Protein AF-A0A845XY23-F1 (afdb_monomer)

Secondary structure (DSSP, 8-state):
----SSSGGGTTT--GGGS-HHHHHHHHHHHHHHHHHHHHHHHHHHHHT---------------SSGGGGGGGGG--EEEEEE-TT-HHHHSHHHHHHHHHHHHHH-SEEEEEE-HHHHHHHHHHHH---THHHHHHHHHHHHHHHHHHHHHHHHTTTTSEEEEEEHHHHHTSHHHHHHHHHHHHHHHH-HHHHHHHHHHHHHHHTTSPPP--S-HHHHHHHHHHHHHHHHHHHHHHT-

Structure (mmCIF, N/CA/C/O backbone):
data_AF-A0A845XY23-F1
#
_entry.id   AF-A0A845XY23-F1
#
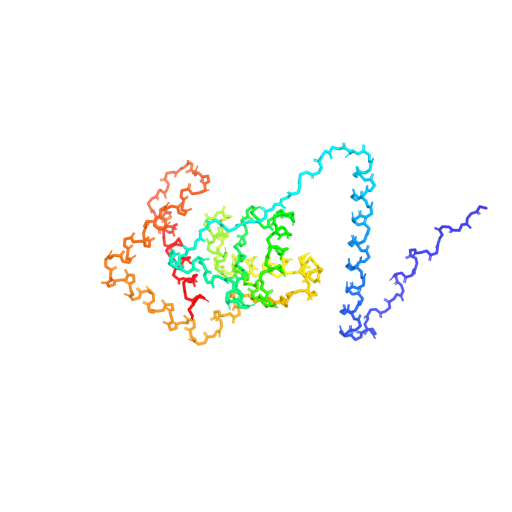loop_
_atom_site.group_PDB
_atom_site.id
_atom_site.type_symbol
_atom_site.label_atom_id
_atom_site.label_alt_id
_atom_site.label_comp_id
_atom_site.label_asym_id
_atom_site.label_entity_id
_atom_site.label_seq_id
_atom_site.pdbx_PDB_ins_code
_atom_site.Cartn_x
_atom_site.Cartn_y
_atom_site.Cartn_z
_atom_site.occupancy
_atom_site.B_iso_or_equiv
_atom_site.auth_seq_id
_atom_site.auth_comp_id
_atom_site.auth_asym_id
_atom_site.auth_atom_id
_atom_site.pdbx_PDB_model_num
ATOM 1 N N . MET A 1 1 ? 19.433 26.642 49.952 1.00 44.00 1 MET A N 1
ATOM 2 C CA . MET A 1 1 ? 19.675 26.627 48.492 1.00 44.00 1 MET A CA 1
ATOM 3 C C . MET A 1 1 ? 20.478 25.378 48.170 1.00 44.00 1 MET A C 1
ATOM 5 O O . MET A 1 1 ? 21.417 25.123 48.908 1.00 44.00 1 MET A O 1
ATOM 9 N N . SER A 1 2 ? 20.106 24.658 47.102 1.00 44.25 2 SER A N 1
ATOM 10 C CA . SER A 1 2 ? 20.705 23.419 46.556 1.00 44.25 2 SER A CA 1
ATOM 11 C C . SER A 1 2 ? 19.900 22.137 46.811 1.00 44.25 2 SER A C 1
ATOM 13 O O . SER A 1 2 ? 20.025 21.528 47.867 1.00 44.25 2 SER A O 1
ATOM 15 N N . SER A 1 3 ? 19.135 21.701 45.802 1.00 42.28 3 SER A N 1
ATOM 16 C CA . SER A 1 3 ? 18.738 20.291 45.613 1.00 42.28 3 SER A CA 1
ATOM 17 C C . SER A 1 3 ? 18.491 19.957 44.126 1.00 42.28 3 SER A C 1
ATOM 19 O O . SER A 1 3 ? 17.527 19.282 43.784 1.00 42.28 3 SER A O 1
ATOM 21 N N . HIS A 1 4 ? 19.335 20.466 43.223 1.00 43.38 4 HIS A N 1
ATOM 22 C CA . HIS A 1 4 ? 19.290 20.146 41.782 1.00 43.38 4 HIS A CA 1
ATOM 23 C C . HIS A 1 4 ? 20.494 19.295 41.335 1.00 43.38 4 HIS A C 1
ATOM 25 O O . HIS A 1 4 ? 20.964 19.442 40.216 1.00 43.38 4 HIS A O 1
ATOM 31 N N . ARG A 1 5 ? 21.048 18.442 42.211 1.00 44.25 5 ARG A N 1
ATOM 32 C CA . ARG A 1 5 ? 22.260 17.652 41.904 1.00 44.25 5 ARG A CA 1
ATOM 33 C C . ARG A 1 5 ? 22.083 16.133 41.832 1.00 44.25 5 ARG A C 1
ATOM 35 O O . ARG A 1 5 ? 23.079 15.460 41.610 1.00 44.25 5 ARG A O 1
ATOM 42 N N . ASP A 1 6 ? 20.865 15.606 41.941 1.00 47.81 6 ASP A N 1
ATOM 43 C CA . ASP A 1 6 ? 20.691 14.157 42.148 1.00 47.81 6 ASP A CA 1
ATOM 44 C C . ASP A 1 6 ? 20.043 13.383 40.983 1.00 47.81 6 ASP A C 1
ATOM 46 O O . ASP A 1 6 ? 19.909 12.169 41.084 1.00 47.81 6 ASP A O 1
ATOM 50 N N . GLU A 1 7 ? 19.668 14.019 39.863 1.00 48.97 7 GLU A N 1
ATOM 51 C CA . GLU A 1 7 ? 19.005 13.300 38.751 1.00 48.97 7 GLU A CA 1
ATOM 52 C C . GLU A 1 7 ? 19.956 12.860 37.619 1.00 48.97 7 GLU A C 1
ATOM 54 O O . GLU A 1 7 ? 19.752 11.790 37.046 1.00 48.97 7 GLU A O 1
ATOM 59 N N . GLU A 1 8 ? 21.033 13.600 37.324 1.00 44.38 8 GLU A N 1
ATOM 60 C CA . GLU A 1 8 ? 21.982 13.224 36.253 1.00 44.38 8 GLU A CA 1
ATOM 61 C C . GLU A 1 8 ? 22.885 12.034 36.636 1.00 44.38 8 GLU A C 1
ATOM 63 O O . GLU A 1 8 ? 23.299 11.259 35.778 1.00 44.38 8 GLU A O 1
ATOM 68 N N . THR A 1 9 ? 23.121 11.810 37.930 1.00 46.16 9 THR A N 1
ATOM 69 C CA . THR A 1 9 ? 24.030 10.773 38.454 1.00 46.16 9 THR A CA 1
ATOM 70 C C . THR A 1 9 ? 23.451 9.352 38.434 1.00 46.16 9 THR A C 1
ATOM 72 O O . THR A 1 9 ? 24.183 8.386 38.660 1.00 46.16 9 THR A O 1
ATOM 75 N N . ILE A 1 10 ? 22.144 9.197 38.186 1.00 53.03 10 ILE A N 1
ATOM 76 C CA . ILE A 1 10 ? 21.454 7.894 38.227 1.00 53.03 10 ILE A CA 1
ATOM 77 C C . ILE A 1 10 ? 21.688 7.092 36.935 1.00 53.03 10 ILE A C 1
ATOM 79 O O . ILE A 1 10 ? 21.728 5.863 36.975 1.00 53.03 10 ILE A O 1
ATOM 83 N N . ILE A 1 11 ? 21.885 7.762 35.794 1.00 56.38 11 ILE A N 1
ATOM 84 C CA . ILE A 1 11 ? 22.010 7.093 34.487 1.00 56.38 11 ILE A CA 1
ATOM 85 C C . ILE A 1 11 ? 23.424 6.537 34.264 1.00 56.38 11 ILE A C 1
ATOM 87 O O . ILE A 1 11 ? 23.571 5.469 33.673 1.00 56.38 11 ILE A O 1
ATOM 91 N N . GLU A 1 12 ? 24.462 7.204 34.778 1.00 54.19 12 GLU A N 1
ATOM 92 C CA . GLU A 1 12 ? 25.861 6.805 34.545 1.00 54.19 12 GLU A CA 1
ATOM 93 C C . GLU A 1 12 ? 26.278 5.518 35.280 1.00 54.19 12 GLU A C 1
ATOM 95 O O . GLU A 1 12 ? 27.241 4.873 34.874 1.00 54.19 12 GLU A O 1
ATOM 100 N N . ASN A 1 13 ? 25.539 5.097 36.314 1.00 57.28 13 ASN A N 1
ATOM 101 C CA . ASN A 1 13 ? 25.862 3.916 37.131 1.00 57.28 13 ASN A CA 1
ATOM 102 C C . ASN A 1 13 ? 24.895 2.734 36.944 1.00 57.28 13 ASN A C 1
ATOM 104 O O . ASN A 1 13 ? 24.953 1.763 37.702 1.00 57.28 13 ASN A O 1
ATOM 108 N N . PHE A 1 14 ? 23.987 2.800 35.969 1.00 67.31 14 PHE A N 1
ATOM 109 C CA . PHE A 1 14 ? 23.027 1.727 35.726 1.00 67.31 14 PHE A CA 1
ATOM 110 C C . PHE A 1 14 ? 23.628 0.668 34.787 1.00 67.31 14 PHE A C 1
ATOM 112 O O . PHE A 1 14 ? 23.891 0.938 33.616 1.00 67.31 14 PHE A O 1
ATOM 119 N N . ASP A 1 15 ? 23.859 -0.547 35.294 1.00 72.38 15 ASP A N 1
ATOM 120 C CA . ASP A 1 15 ? 24.388 -1.662 34.498 1.00 72.38 15 ASP A CA 1
ATOM 121 C C . ASP A 1 15 ? 23.297 -2.256 33.594 1.00 72.38 15 ASP A C 1
ATOM 123 O O . ASP A 1 15 ? 22.546 -3.163 33.963 1.00 72.38 15 ASP A O 1
ATOM 127 N N . TRP A 1 16 ? 23.224 -1.725 32.376 1.00 69.94 16 TRP A N 1
ATOM 128 C CA . TRP A 1 16 ? 22.266 -2.125 31.345 1.00 69.94 16 TRP A CA 1
ATOM 129 C C . TRP A 1 16 ? 22.339 -3.610 30.967 1.00 69.94 16 TRP A C 1
ATOM 131 O O . TRP A 1 16 ? 21.349 -4.154 30.477 1.00 69.94 16 TRP A O 1
ATOM 141 N N . ASN A 1 17 ? 23.465 -4.286 31.226 1.00 72.44 17 ASN A N 1
ATOM 142 C CA . ASN A 1 17 ? 23.649 -5.698 30.879 1.00 72.44 17 ASN A CA 1
ATOM 143 C C . ASN A 1 17 ? 22.877 -6.657 31.801 1.00 72.44 17 ASN A C 1
ATOM 145 O O . ASN A 1 17 ? 22.785 -7.846 31.502 1.00 72.44 17 ASN A O 1
ATOM 149 N N . GLN A 1 18 ? 22.314 -6.165 32.909 1.00 74.50 18 GLN A N 1
ATOM 150 C CA . GLN A 1 18 ? 21.528 -6.979 33.846 1.00 74.50 18 GLN A CA 1
ATOM 151 C C . GLN A 1 18 ? 20.051 -7.101 33.458 1.00 74.50 18 GLN A C 1
ATOM 153 O O . GLN A 1 18 ? 19.312 -7.875 34.068 1.00 74.50 18 GLN A O 1
ATOM 158 N N . LEU A 1 19 ? 19.601 -6.349 32.452 1.00 78.56 19 LEU A N 1
ATOM 159 C CA . LEU A 1 19 ? 18.220 -6.398 31.997 1.00 78.56 19 LEU A CA 1
ATOM 160 C C . LEU A 1 19 ? 18.029 -7.489 30.944 1.00 78.56 19 LEU A C 1
ATOM 162 O O . LEU A 1 19 ? 18.708 -7.536 29.921 1.00 78.56 19 LEU A O 1
ATOM 166 N N . SER A 1 20 ? 17.027 -8.336 31.162 1.00 84.75 20 SER A N 1
ATOM 167 C CA . SER A 1 20 ? 16.532 -9.236 30.124 1.00 84.75 20 SER A CA 1
ATOM 168 C C . SER A 1 20 ? 15.954 -8.449 28.941 1.00 84.75 20 SER A C 1
ATOM 170 O O . SER A 1 20 ? 15.481 -7.316 29.078 1.00 84.75 20 SER A O 1
ATOM 172 N N . LEU A 1 21 ? 15.909 -9.085 27.769 1.00 70.75 21 LEU A N 1
ATOM 173 C CA . LEU A 1 21 ? 15.313 -8.501 26.564 1.00 70.75 21 LEU A CA 1
ATOM 174 C C . LEU A 1 21 ? 13.849 -8.066 26.781 1.00 70.75 21 LEU A C 1
ATOM 176 O O . LEU A 1 21 ? 13.403 -7.073 26.210 1.00 70.75 21 LEU A O 1
ATOM 180 N N . GLU A 1 22 ? 13.098 -8.787 27.616 1.00 72.00 22 GLU A N 1
ATOM 181 C CA . GLU A 1 22 ? 11.717 -8.437 27.965 1.00 72.00 22 GLU A CA 1
ATOM 182 C C . GLU A 1 22 ? 11.643 -7.161 28.809 1.00 72.00 22 GLU A C 1
ATOM 184 O O . GLU A 1 22 ? 10.809 -6.292 28.546 1.00 72.00 22 GLU A O 1
ATOM 189 N N . GLN A 1 23 ? 12.555 -7.001 29.770 1.00 72.00 23 GLN A N 1
ATOM 190 C CA . GLN A 1 23 ? 12.647 -5.792 30.587 1.00 72.00 23 GLN A CA 1
ATOM 191 C C . GLN A 1 23 ? 13.076 -4.581 29.753 1.00 72.00 23 GLN A C 1
ATOM 193 O O . GLN A 1 23 ? 12.508 -3.504 29.922 1.00 72.00 23 GLN A O 1
ATOM 198 N N . LEU A 1 24 ? 13.998 -4.759 28.802 1.00 76.94 24 LEU A N 1
ATOM 199 C CA . LEU A 1 24 ? 14.393 -3.702 27.865 1.00 76.94 24 LEU A CA 1
ATOM 200 C C . LEU A 1 24 ? 13.222 -3.260 26.975 1.00 76.94 24 LEU A C 1
ATOM 202 O O . LEU A 1 24 ? 12.989 -2.062 26.816 1.00 76.94 24 LEU A O 1
ATOM 206 N N . LYS A 1 25 ? 12.428 -4.205 26.456 1.00 64.12 25 LYS A N 1
ATOM 207 C CA . LYS A 1 25 ? 11.207 -3.896 25.688 1.00 64.12 25 LYS A CA 1
ATOM 208 C C . LYS A 1 25 ? 10.169 -3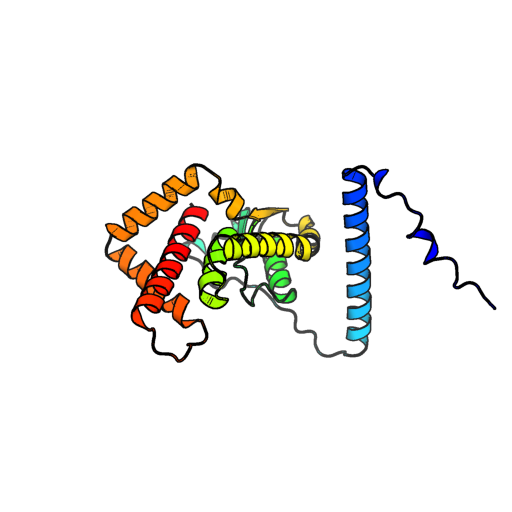.152 26.530 1.00 64.12 25 LYS A C 1
ATOM 210 O O . LYS A 1 25 ? 9.521 -2.227 26.036 1.00 64.12 25 LYS A O 1
ATOM 215 N N . LEU A 1 26 ? 10.008 -3.533 27.799 1.00 73.88 26 LEU A N 1
ATOM 216 C CA . LEU A 1 26 ? 9.096 -2.860 28.722 1.00 73.88 26 LEU A CA 1
ATOM 217 C C . LEU A 1 26 ? 9.549 -1.422 29.014 1.00 73.88 26 LEU A C 1
ATOM 219 O O . LEU A 1 26 ? 8.734 -0.503 28.925 1.00 73.88 26 LEU A O 1
ATOM 223 N N . LEU A 1 27 ? 10.838 -1.221 29.295 1.00 79.44 27 LEU A N 1
ATOM 224 C CA . LEU A 1 27 ? 11.449 0.097 29.496 1.00 79.44 27 LEU A CA 1
ATOM 225 C C . LEU A 1 27 ? 11.290 0.984 28.261 1.00 79.44 27 LEU A C 1
ATOM 227 O O . LEU A 1 27 ? 10.811 2.110 28.373 1.00 79.44 27 LEU A O 1
ATOM 231 N N . GLN A 1 28 ? 11.592 0.456 27.074 1.00 78.69 28 GLN A N 1
ATOM 232 C CA . GLN A 1 28 ? 11.387 1.166 25.813 1.00 78.69 28 GLN A CA 1
ATOM 233 C C . GLN A 1 28 ? 9.919 1.590 25.647 1.00 78.69 28 GLN A C 1
ATOM 235 O O . GLN A 1 28 ? 9.638 2.740 25.315 1.00 78.69 28 GLN A O 1
ATOM 240 N N . SER A 1 29 ? 8.971 0.694 25.944 1.00 72.69 29 SER A N 1
ATOM 241 C CA . SER A 1 29 ? 7.537 1.003 25.893 1.00 72.69 29 SER A CA 1
ATOM 242 C C . SER A 1 29 ? 7.138 2.113 26.873 1.00 72.69 29 SER A C 1
ATOM 244 O O . SER A 1 29 ? 6.340 2.984 26.524 1.00 72.69 29 SER A O 1
ATOM 246 N N . GLN A 1 30 ? 7.685 2.110 28.090 1.00 78.25 30 GLN A N 1
ATOM 247 C CA . GLN A 1 30 ? 7.413 3.134 29.102 1.00 78.25 30 GLN A CA 1
ATOM 248 C C . GLN A 1 30 ? 8.004 4.496 28.721 1.00 78.25 30 GLN A C 1
ATOM 250 O O . GLN A 1 30 ? 7.318 5.510 28.852 1.00 78.25 30 GLN A O 1
ATOM 255 N N . ILE A 1 31 ? 9.232 4.518 28.199 1.00 80.38 31 ILE A N 1
ATOM 256 C CA . ILE A 1 31 ? 9.898 5.741 27.735 1.00 80.38 31 ILE A CA 1
ATOM 257 C C . ILE A 1 31 ? 9.118 6.359 26.571 1.00 80.38 31 ILE A C 1
ATOM 259 O O . ILE A 1 31 ? 8.811 7.548 26.612 1.00 80.38 31 ILE A O 1
ATOM 263 N N . ILE A 1 32 ? 8.713 5.552 25.583 1.00 70.44 32 ILE A N 1
ATOM 264 C CA . ILE A 1 32 ? 7.887 6.021 24.458 1.00 70.44 32 ILE A CA 1
ATOM 265 C C . ILE A 1 32 ? 6.578 6.639 24.970 1.00 70.44 32 ILE A C 1
ATOM 267 O O . ILE A 1 32 ? 6.228 7.748 24.572 1.00 70.44 32 ILE A O 1
ATOM 271 N N . LYS A 1 33 ? 5.890 5.987 25.922 1.00 73.06 33 LYS A N 1
ATOM 272 C CA . LYS A 1 33 ? 4.670 6.541 26.541 1.00 73.06 33 LYS A CA 1
ATOM 273 C C . LYS A 1 33 ? 4.917 7.885 27.228 1.00 73.06 33 LYS A C 1
ATOM 275 O O . LYS A 1 33 ? 4.091 8.787 27.105 1.00 73.06 33 LYS A O 1
ATOM 280 N N . ALA A 1 34 ? 6.016 8.019 27.967 1.00 78.50 34 ALA A N 1
ATOM 281 C CA . ALA A 1 34 ? 6.351 9.255 28.670 1.00 78.50 34 ALA A CA 1
ATOM 282 C C . ALA A 1 34 ? 6.659 10.402 27.692 1.00 78.50 34 ALA A C 1
ATOM 284 O O . ALA A 1 34 ? 6.176 11.521 27.885 1.00 78.50 34 ALA A O 1
ATOM 285 N N . ILE A 1 35 ? 7.400 10.109 26.619 1.00 73.38 35 ILE A N 1
ATOM 286 C CA . ILE A 1 35 ? 7.699 11.060 25.542 1.00 73.38 35 ILE A CA 1
ATOM 287 C C . ILE A 1 35 ? 6.403 11.512 24.860 1.00 73.38 35 ILE A C 1
ATOM 289 O O . ILE A 1 35 ? 6.170 12.713 24.739 1.00 73.38 35 ILE A O 1
ATOM 293 N N . ASP A 1 36 ? 5.516 10.585 24.500 1.00 67.50 36 ASP A N 1
ATOM 294 C CA . ASP A 1 36 ? 4.239 10.906 23.853 1.00 67.50 36 ASP A CA 1
ATOM 295 C C . ASP A 1 36 ? 3.330 11.771 24.732 1.00 67.50 36 ASP A C 1
ATOM 297 O O . ASP A 1 36 ? 2.714 12.728 24.250 1.00 67.50 36 ASP A O 1
ATOM 301 N N . LEU A 1 37 ? 3.252 11.462 26.030 1.00 75.31 37 LEU A N 1
ATOM 302 C CA . LEU A 1 37 ? 2.502 12.271 26.990 1.00 75.31 37 LEU A CA 1
ATOM 303 C C . LEU A 1 37 ? 3.060 13.693 27.061 1.00 75.31 37 LEU A C 1
ATOM 305 O O . LEU A 1 37 ? 2.285 14.646 27.014 1.00 75.31 37 LEU A O 1
ATOM 309 N N . LYS A 1 38 ? 4.388 13.851 27.100 1.00 76.31 38 LYS A N 1
ATOM 310 C CA . LYS A 1 38 ? 5.034 15.170 27.101 1.00 76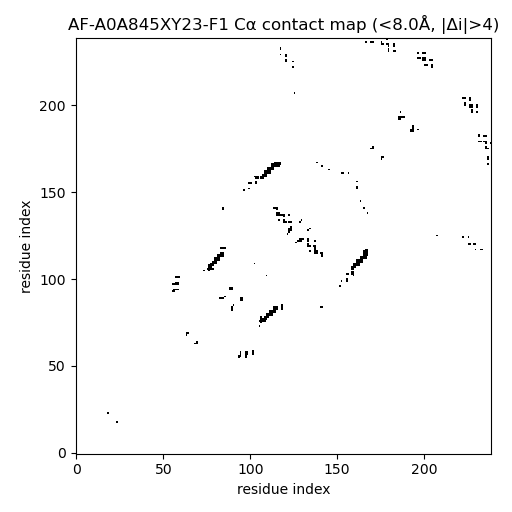.31 38 LYS A CA 1
ATOM 311 C C . LYS A 1 38 ? 4.830 15.930 25.796 1.00 76.31 38 LYS A C 1
ATOM 313 O O . LYS A 1 38 ? 4.542 17.122 25.840 1.00 76.31 38 LYS A O 1
ATOM 318 N N . ILE A 1 39 ? 4.902 15.259 24.648 1.00 69.94 39 ILE A N 1
ATOM 319 C CA . ILE A 1 39 ? 4.606 15.869 23.345 1.00 69.94 39 ILE A CA 1
ATOM 320 C C . ILE A 1 39 ? 3.156 16.363 23.303 1.00 69.94 39 ILE A C 1
ATOM 322 O O . ILE A 1 39 ? 2.902 17.466 22.821 1.00 69.94 39 ILE A O 1
ATOM 326 N N . ARG A 1 40 ? 2.191 15.591 23.821 1.00 70.69 40 ARG A N 1
ATOM 327 C CA . ARG A 1 40 ? 0.791 16.040 23.907 1.00 70.69 40 ARG A CA 1
ATOM 328 C C . ARG A 1 40 ? 0.607 17.202 24.854 1.00 70.69 40 ARG A C 1
ATOM 330 O O . ARG A 1 40 ? -0.123 18.116 24.503 1.00 70.69 40 ARG A O 1
ATOM 337 N N . ASP A 1 41 ? 1.242 17.165 26.016 1.00 74.19 41 ASP A N 1
ATOM 338 C CA . ASP A 1 41 ? 1.151 18.231 27.010 1.00 74.19 41 ASP A CA 1
ATOM 339 C C . ASP A 1 41 ? 1.680 19.554 26.432 1.00 74.19 41 ASP A C 1
ATOM 341 O O . ASP A 1 41 ? 1.018 20.587 26.519 1.00 74.19 41 ASP A O 1
ATOM 345 N N . LEU A 1 42 ? 2.800 19.491 25.700 1.00 70.56 42 LEU A N 1
ATOM 346 C CA . LEU A 1 42 ? 3.368 20.610 24.940 1.00 70.56 42 LEU A CA 1
ATOM 347 C C . LEU A 1 42 ? 2.443 21.087 23.807 1.00 70.56 42 LEU A C 1
ATOM 349 O O . LEU A 1 42 ? 2.238 22.287 23.637 1.00 70.56 42 LEU A O 1
ATOM 353 N N . LYS A 1 43 ? 1.834 20.170 23.044 1.00 67.75 43 LYS A N 1
ATOM 354 C CA . LYS A 1 43 ? 0.856 20.521 21.996 1.00 67.75 43 LYS A CA 1
ATOM 355 C C . LYS A 1 43 ? -0.426 21.128 22.579 1.00 67.75 43 LYS A C 1
ATOM 357 O O . LYS A 1 43 ? -0.971 22.065 22.004 1.00 67.75 43 LYS A O 1
ATOM 362 N N . LEU A 1 44 ? -0.897 20.634 23.724 1.00 59.53 44 LEU A N 1
ATOM 363 C CA . LEU A 1 44 ? -2.067 21.144 24.441 1.00 59.53 44 LEU A CA 1
ATOM 364 C C . LEU A 1 44 ? -1.806 22.554 24.970 1.00 59.53 44 LEU A C 1
ATOM 366 O O . LEU A 1 44 ? -2.629 23.433 24.723 1.00 59.53 44 LEU A O 1
ATOM 370 N N . THR A 1 45 ? -0.651 22.788 25.601 1.00 58.34 45 THR A N 1
ATOM 371 C CA . THR A 1 45 ? -0.234 24.124 26.069 1.00 58.34 45 THR A CA 1
ATOM 372 C C . THR A 1 45 ? -0.003 25.115 24.927 1.00 58.34 45 THR A C 1
ATOM 374 O O . THR A 1 45 ? -0.285 26.300 25.084 1.00 58.34 45 THR A O 1
ATOM 377 N N . GLN A 1 46 ? 0.429 24.656 23.749 1.00 55.12 46 GLN A N 1
ATOM 378 C CA . GLN A 1 46 ? 0.478 25.489 22.540 1.00 55.12 46 GLN A CA 1
ATOM 379 C C . GLN A 1 46 ? -0.918 25.749 21.940 1.00 55.12 46 GLN A C 1
ATOM 381 O O . GLN A 1 46 ? -1.171 26.838 21.424 1.00 55.12 46 GLN A O 1
ATOM 386 N N . SER A 1 47 ? -1.845 24.789 22.031 1.00 49.03 47 SER A N 1
ATOM 387 C CA . SER A 1 47 ? -3.216 24.925 21.512 1.00 49.03 47 SER A CA 1
ATOM 388 C C . SER A 1 47 ? -4.108 25.828 22.370 1.00 49.03 47 SER A C 1
ATOM 390 O O . SER A 1 47 ? -4.951 26.542 21.835 1.00 49.03 47 SER A O 1
ATOM 392 N N . THR A 1 48 ? -3.903 25.865 23.691 1.00 51.06 48 THR A N 1
ATOM 393 C CA . THR A 1 48 ? -4.638 26.774 24.587 1.00 51.06 48 THR A CA 1
ATOM 394 C C . THR A 1 48 ? -4.242 28.235 24.380 1.00 51.06 48 THR A C 1
ATOM 396 O O . THR A 1 48 ? -5.056 29.120 24.631 1.00 51.06 48 THR A O 1
ATOM 399 N N . ALA A 1 49 ? -3.040 28.496 23.854 1.00 52.03 49 ALA A N 1
ATOM 400 C CA . ALA A 1 49 ? -2.593 29.830 23.455 1.00 52.03 49 ALA A CA 1
ATOM 401 C C . ALA A 1 49 ? -3.126 30.278 22.075 1.00 52.03 49 ALA A C 1
ATOM 403 O O . ALA A 1 49 ? -3.115 31.469 21.779 1.00 52.03 49 ALA A O 1
ATOM 404 N N . ASN A 1 50 ? -3.630 29.356 21.245 1.00 43.84 50 ASN A N 1
ATOM 405 C CA . ASN A 1 50 ? -4.163 29.632 19.910 1.00 43.84 50 ASN A CA 1
ATOM 406 C C . ASN A 1 50 ? -5.504 28.909 19.707 1.00 43.84 50 ASN A C 1
ATOM 408 O O . ASN A 1 50 ? -5.582 27.877 19.043 1.00 43.84 50 ASN A O 1
ATOM 412 N N . LEU A 1 51 ? -6.587 29.486 20.235 1.00 45.88 51 LEU A N 1
ATOM 413 C CA . LEU A 1 51 ? -7.971 29.109 19.909 1.00 45.88 51 LEU A CA 1
ATOM 414 C C . LEU A 1 51 ? -8.337 29.558 18.478 1.00 45.88 51 LEU A C 1
ATOM 416 O O . LEU A 1 51 ? -9.260 30.339 18.252 1.00 45.88 51 LEU A O 1
ATOM 420 N N . SER A 1 52 ? -7.605 29.061 17.485 1.00 45.62 52 SER A N 1
ATOM 421 C CA . SER A 1 52 ? -8.076 28.997 16.107 1.00 45.62 52 SER A CA 1
ATOM 422 C C . SER A 1 52 ? -8.877 27.701 15.940 1.00 45.62 52 SER A C 1
ATOM 424 O O . SER A 1 52 ? -8.612 26.693 16.595 1.00 45.62 52 SER A O 1
ATOM 426 N N . LYS A 1 53 ? -9.931 27.723 15.116 1.00 45.66 53 LYS A N 1
ATOM 427 C CA . LYS A 1 53 ? -10.755 26.540 14.823 1.00 45.66 53 LYS A CA 1
ATOM 428 C C . LYS A 1 53 ? -9.845 25.388 14.380 1.00 45.66 53 LYS A C 1
ATOM 430 O O . LYS A 1 53 ? -9.339 25.412 13.264 1.00 45.66 53 LYS A O 1
ATOM 435 N N . VAL A 1 54 ? -9.661 24.382 15.236 1.00 57.53 54 VAL A N 1
ATOM 436 C CA . VAL A 1 54 ? -8.909 23.169 14.895 1.00 57.53 54 VAL A CA 1
ATOM 437 C C . VAL A 1 54 ? -9.711 22.409 13.840 1.00 57.53 54 VAL A C 1
ATOM 439 O O . VAL A 1 54 ? -10.671 21.698 14.147 1.00 57.53 54 VAL A O 1
ATOM 442 N N . HIS A 1 55 ? -9.367 22.613 12.572 1.00 63.00 55 HIS A N 1
ATOM 443 C CA . HIS A 1 55 ? -9.910 21.834 11.471 1.00 63.00 55 HIS A CA 1
ATOM 444 C C . HIS A 1 55 ? -9.348 20.416 11.565 1.00 63.00 55 HIS A C 1
ATOM 446 O O . HIS A 1 55 ? -8.188 20.186 11.256 1.00 63.00 55 HIS A O 1
ATOM 452 N N . ARG A 1 56 ? -10.166 19.460 12.015 1.00 80.75 56 ARG A N 1
ATOM 453 C CA . ARG A 1 56 ? -9.785 18.043 12.032 1.00 80.75 56 ARG A CA 1
ATOM 454 C C . ARG A 1 56 ? -10.054 17.409 10.676 1.00 80.75 56 ARG A C 1
ATOM 456 O O . ARG A 1 56 ? -11.143 17.572 10.120 1.00 80.75 56 ARG A O 1
ATOM 463 N N . TYR A 1 57 ? -9.090 16.642 10.180 1.00 89.12 57 TYR A N 1
ATOM 464 C CA . TYR A 1 57 ? -9.296 15.802 9.007 1.00 89.12 57 TYR A CA 1
ATOM 465 C C . TYR A 1 57 ? -10.416 14.782 9.250 1.00 89.12 57 TYR A C 1
ATOM 467 O O . TYR A 1 57 ? -10.608 14.272 10.355 1.00 89.12 57 TYR A O 1
ATOM 475 N N . LYS A 1 58 ? -11.163 14.475 8.187 1.00 89.88 58 LYS A N 1
ATOM 476 C CA . LYS A 1 58 ? -12.205 13.447 8.180 1.00 89.88 58 LYS A CA 1
ATOM 477 C C . LYS A 1 58 ? -12.031 12.569 6.949 1.00 89.88 58 LYS A C 1
ATOM 479 O O . LYS A 1 58 ? -12.063 13.072 5.827 1.00 89.88 58 LYS A O 1
ATOM 484 N N . ALA A 1 59 ? -11.881 11.265 7.160 1.00 92.62 59 ALA A N 1
ATOM 485 C CA . ALA A 1 59 ? -11.908 10.295 6.076 1.00 92.62 59 ALA A CA 1
ATOM 486 C C . ALA A 1 59 ? -13.358 9.963 5.691 1.00 92.62 59 ALA A C 1
ATOM 488 O O . ALA A 1 59 ? -14.281 10.027 6.508 1.00 92.62 59 ALA A O 1
ATOM 489 N N . SER A 1 60 ? -13.569 9.655 4.414 1.00 90.62 60 SER A N 1
ATOM 490 C CA . SER A 1 60 ? -14.872 9.251 3.891 1.00 90.62 60 SER A CA 1
ATOM 491 C C . SER A 1 60 ? -14.714 8.347 2.675 1.00 90.62 60 SER A C 1
ATOM 493 O O . SER A 1 60 ? -13.669 8.321 2.021 1.00 90.62 60 SER A O 1
ATOM 495 N N . LEU A 1 61 ? -15.776 7.610 2.361 1.00 91.06 61 LEU A N 1
ATOM 496 C CA . LEU A 1 61 ? -15.796 6.687 1.239 1.00 91.06 61 LEU A CA 1
ATOM 497 C C . LEU A 1 61 ? -15.848 7.427 -0.107 1.00 91.06 61 LEU A C 1
ATOM 499 O O . LEU A 1 61 ? -16.921 7.836 -0.563 1.00 91.06 61 LEU A O 1
ATOM 503 N N . ALA A 1 62 ? -14.702 7.515 -0.782 1.00 91.12 62 ALA A N 1
ATOM 504 C CA . ALA A 1 62 ? -14.601 8.132 -2.102 1.00 91.12 62 ALA A CA 1
ATOM 505 C C . ALA A 1 62 ? -15.151 7.220 -3.217 1.00 91.12 62 ALA A C 1
ATOM 507 O O . ALA A 1 6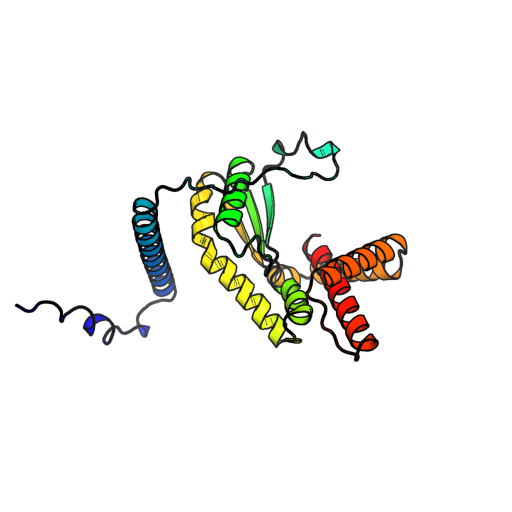2 ? -16.177 7.515 -3.831 1.00 91.12 62 ALA A O 1
ATOM 508 N N . LYS A 1 63 ? -14.507 6.073 -3.467 1.00 92.31 63 LYS A N 1
ATOM 509 C CA . LYS A 1 63 ? -14.813 5.179 -4.597 1.00 92.31 63 LYS A CA 1
ATOM 510 C C . LYS A 1 63 ? -14.869 3.725 -4.134 1.00 92.31 63 LYS A C 1
ATOM 512 O O . LYS A 1 63 ? -14.082 3.318 -3.293 1.00 92.31 63 LYS A O 1
ATOM 517 N N . VAL A 1 64 ? -15.790 2.954 -4.712 1.00 92.50 64 VAL A N 1
ATOM 518 C CA . VAL A 1 64 ? -15.895 1.497 -4.528 1.00 92.50 64 VAL A CA 1
ATOM 519 C C . VAL A 1 64 ? -15.891 0.845 -5.900 1.00 92.50 64 VAL A C 1
ATOM 521 O O . VAL A 1 64 ? -16.585 1.316 -6.810 1.00 92.50 64 VAL A O 1
ATOM 524 N N . PHE A 1 65 ? -15.113 -0.223 -6.049 1.00 90.69 65 PHE A N 1
ATOM 525 C CA . PHE A 1 65 ? -15.085 -1.036 -7.254 1.00 90.69 65 PHE A CA 1
ATOM 526 C C . PHE A 1 65 ? -15.172 -2.532 -6.902 1.00 90.69 65 PHE A C 1
ATOM 528 O O . PHE A 1 65 ? -14.473 -2.958 -5.989 1.00 90.69 65 PHE A O 1
ATOM 535 N N . PRO A 1 66 ? -15.989 -3.322 -7.625 1.00 92.94 66 PRO A N 1
ATOM 536 C CA . PRO A 1 66 ? -17.010 -2.876 -8.576 1.00 92.94 66 PRO A CA 1
ATOM 537 C C . PRO A 1 66 ? -18.124 -2.070 -7.880 1.00 92.94 66 PRO A C 1
ATOM 539 O O . PRO A 1 66 ? -18.477 -2.338 -6.735 1.00 92.94 66 PRO A O 1
ATOM 542 N N . ARG A 1 67 ? -18.705 -1.076 -8.576 1.00 92.56 67 ARG A N 1
ATOM 543 C CA . ARG A 1 67 ? -19.659 -0.101 -7.987 1.00 92.56 67 ARG A CA 1
ATOM 544 C C . ARG A 1 67 ? -20.841 -0.749 -7.257 1.00 92.56 67 ARG A C 1
ATOM 546 O O . ARG A 1 67 ? -21.326 -0.189 -6.279 1.00 92.56 67 ARG A O 1
ATOM 553 N N . ARG A 1 68 ? -21.272 -1.928 -7.717 1.00 92.69 68 ARG A N 1
ATOM 554 C CA . ARG A 1 68 ? -22.367 -2.712 -7.125 1.00 92.69 68 ARG A CA 1
ATOM 555 C C . ARG A 1 68 ? -22.140 -3.102 -5.660 1.00 92.69 68 ARG A C 1
ATOM 557 O O . ARG A 1 68 ? -23.113 -3.325 -4.961 1.00 92.69 68 ARG A O 1
ATOM 564 N N . LEU A 1 69 ? -20.890 -3.153 -5.192 1.00 92.00 69 LEU A N 1
ATOM 565 C CA . LEU A 1 69 ? -20.566 -3.518 -3.807 1.00 92.00 69 LEU A CA 1
ATOM 566 C C . LEU A 1 69 ? -20.676 -2.345 -2.826 1.00 92.00 69 LEU A C 1
ATOM 568 O O . LEU A 1 69 ? -20.458 -2.518 -1.633 1.00 92.00 69 LEU A O 1
ATOM 572 N N . ARG A 1 70 ? -20.997 -1.131 -3.295 1.00 91.38 70 ARG A N 1
ATOM 573 C CA . ARG A 1 70 ? -21.043 0.050 -2.420 1.00 91.38 70 ARG A CA 1
ATOM 574 C C . ARG A 1 70 ? -22.073 -0.094 -1.298 1.00 91.38 70 ARG A C 1
ATOM 576 O O . ARG A 1 70 ? -21.798 0.339 -0.186 1.00 91.38 70 ARG A O 1
ATOM 583 N N . SER A 1 71 ? -23.238 -0.670 -1.588 1.00 89.81 71 SER A N 1
ATOM 584 C CA . SER A 1 71 ? -24.316 -0.850 -0.608 1.00 89.81 71 SER A CA 1
ATOM 585 C C . SER A 1 71 ? -24.060 -1.985 0.381 1.00 89.81 71 SER A C 1
ATOM 587 O O . SER A 1 71 ? -24.660 -1.979 1.445 1.00 89.81 71 SER A O 1
ATOM 589 N N . SER A 1 72 ? -23.182 -2.930 0.042 1.00 91.12 72 SER A N 1
ATOM 590 C CA . SER A 1 72 ? -22.839 -4.094 0.867 1.00 91.12 72 SER A CA 1
ATOM 591 C C . SER A 1 72 ? -21.495 -3.933 1.583 1.00 91.12 72 SER A C 1
ATOM 593 O O . SER A 1 72 ? -20.956 -4.897 2.113 1.00 91.12 72 SER A O 1
ATOM 595 N N . LEU A 1 73 ? -20.897 -2.733 1.585 1.00 87.56 73 LEU A N 1
ATOM 596 C CA . LEU A 1 73 ? -19.588 -2.518 2.214 1.00 87.56 73 LEU A CA 1
ATOM 597 C C . LEU A 1 73 ? -19.631 -2.806 3.724 1.00 87.56 73 LEU A C 1
ATOM 599 O O . LEU A 1 73 ? -18.669 -3.331 4.270 1.00 87.56 73 LEU A O 1
ATOM 603 N N . SER A 1 74 ? -20.762 -2.511 4.373 1.00 87.31 74 SER A N 1
ATOM 604 C CA . SER A 1 74 ? -21.008 -2.796 5.794 1.00 87.31 74 SER A CA 1
ATOM 605 C C . SER A 1 74 ? -21.028 -4.286 6.135 1.00 87.31 74 SER A C 1
ATOM 607 O O . SER A 1 74 ? -20.903 -4.645 7.304 1.00 87.31 74 SER A O 1
ATOM 609 N N . ASP A 1 75 ? -21.192 -5.155 5.137 1.00 93.81 75 ASP A N 1
ATOM 610 C CA . ASP A 1 75 ? -21.255 -6.601 5.353 1.00 93.81 75 ASP A CA 1
ATOM 611 C C . ASP A 1 75 ? -19.852 -7.166 5.634 1.00 93.81 75 ASP A C 1
ATOM 613 O O . ASP A 1 75 ? -19.699 -8.193 6.299 1.00 93.81 75 ASP A O 1
ATOM 617 N N . TYR A 1 76 ? -18.805 -6.460 5.196 1.00 93.62 76 TYR A N 1
ATOM 618 C CA . TYR A 1 76 ? -17.417 -6.836 5.428 1.00 93.62 76 TYR A CA 1
ATOM 619 C C . TYR A 1 76 ? -16.971 -6.416 6.825 1.00 93.62 76 TYR A C 1
ATOM 621 O O . TYR A 1 76 ? -16.978 -5.244 7.182 1.00 93.62 76 TYR A O 1
ATOM 629 N N . GLN A 1 77 ? -16.536 -7.393 7.616 1.00 95.75 77 GLN A N 1
ATOM 630 C CA . GLN A 1 77 ? -16.048 -7.154 8.977 1.00 95.75 77 GLN A CA 1
ATOM 631 C C . GLN A 1 77 ? -14.543 -6.872 9.024 1.00 95.75 77 GLN A C 1
ATOM 633 O O . GLN A 1 77 ? -14.063 -6.303 10.000 1.00 95.75 77 GLN A O 1
ATOM 638 N N . ASN A 1 78 ? -13.813 -7.258 7.977 1.00 97.06 78 ASN A N 1
ATOM 639 C CA . ASN A 1 78 ? -12.361 -7.173 7.908 1.00 97.06 78 ASN A CA 1
ATOM 640 C C . ASN A 1 78 ? -11.944 -6.325 6.707 1.00 97.06 78 ASN A C 1
ATOM 642 O O . ASN A 1 78 ? -12.591 -6.385 5.658 1.00 97.06 78 ASN A O 1
ATOM 646 N N . CYS A 1 79 ? -10.852 -5.578 6.837 1.00 96.38 79 CYS A N 1
ATOM 647 C CA . CYS A 1 79 ? -10.291 -4.805 5.734 1.00 96.38 79 CYS A CA 1
ATOM 648 C C . CYS A 1 79 ? -8.760 -4.835 5.700 1.00 96.38 79 CYS A C 1
ATOM 650 O O . CYS A 1 79 ? -8.097 -5.232 6.658 1.00 96.38 79 CYS A O 1
ATOM 652 N N . PHE A 1 80 ? -8.212 -4.370 4.581 1.00 95.44 80 PHE A N 1
ATOM 653 C CA . PHE A 1 80 ? -6.799 -4.042 4.442 1.00 95.44 80 PHE A CA 1
ATOM 654 C C . PHE A 1 80 ? -6.645 -2.524 4.403 1.00 95.44 80 PHE A C 1
ATOM 656 O O . PHE A 1 80 ? -7.384 -1.841 3.688 1.00 95.44 80 PHE A O 1
ATOM 663 N N . PHE A 1 81 ? -5.676 -1.998 5.146 1.00 96.62 81 PHE A N 1
ATOM 664 C CA . PHE A 1 81 ? -5.269 -0.603 5.068 1.00 96.62 81 PHE A CA 1
ATOM 665 C C . PHE A 1 81 ? -3.835 -0.517 4.563 1.00 96.62 81 PHE A C 1
ATOM 667 O O . PHE A 1 81 ? -2.890 -0.877 5.258 1.00 96.62 81 PHE A O 1
ATOM 674 N N . ILE A 1 82 ? -3.694 -0.064 3.323 1.00 95.81 82 ILE A N 1
ATOM 675 C CA . ILE A 1 82 ? -2.430 -0.077 2.593 1.00 95.81 82 ILE A CA 1
ATOM 676 C C . ILE A 1 82 ? -1.700 1.247 2.813 1.00 95.81 82 ILE A C 1
ATOM 678 O O . ILE A 1 82 ? -2.229 2.320 2.508 1.00 95.81 82 ILE A O 1
ATOM 682 N N . ILE A 1 83 ? -0.467 1.161 3.302 1.00 96.19 83 ILE A N 1
ATOM 683 C CA . ILE A 1 83 ? 0.421 2.292 3.546 1.00 96.19 83 ILE A CA 1
ATOM 684 C C . ILE A 1 83 ? 1.477 2.337 2.444 1.00 96.19 83 ILE A C 1
ATOM 686 O O . ILE A 1 83 ? 2.449 1.582 2.441 1.00 96.19 83 ILE A O 1
ATOM 690 N N . SER A 1 84 ? 1.295 3.280 1.523 1.00 93.94 84 SER A N 1
ATOM 691 C CA . SER A 1 84 ? 2.303 3.639 0.526 1.00 93.94 84 SER A CA 1
ATOM 692 C C . SER A 1 84 ? 3.304 4.613 1.156 1.00 93.94 84 SER A C 1
ATOM 694 O O . SER A 1 84 ? 2.994 5.791 1.367 1.00 93.94 84 SER A O 1
ATOM 696 N N . LEU A 1 85 ? 4.489 4.112 1.511 1.00 93.56 85 LEU A N 1
ATOM 697 C CA . LEU A 1 85 ? 5.558 4.918 2.105 1.00 93.56 85 LEU A CA 1
ATOM 698 C C . LEU A 1 85 ? 5.995 6.050 1.156 1.00 93.56 85 LEU A C 1
ATOM 700 O O . LEU A 1 85 ? 5.839 5.975 -0.062 1.00 93.56 85 LEU A O 1
ATOM 704 N N . GLY A 1 86 ? 6.466 7.161 1.727 1.00 86.50 86 GLY A N 1
ATOM 705 C CA . GLY A 1 86 ? 6.811 8.379 0.977 1.00 86.50 86 GLY A CA 1
ATOM 706 C C . GLY A 1 86 ? 5.609 9.195 0.472 1.00 86.50 86 GLY A C 1
ATOM 707 O O . GLY A 1 86 ? 5.782 10.300 -0.046 1.00 86.50 86 GLY A O 1
ATOM 708 N N . SER A 1 87 ? 4.375 8.709 0.642 1.00 86.19 87 SER A N 1
ATOM 709 C CA . SER A 1 87 ? 3.171 9.490 0.358 1.00 86.19 87 SER A CA 1
ATOM 710 C C . SER A 1 87 ? 2.934 10.558 1.424 1.00 86.19 87 SER A C 1
ATOM 712 O O . SER A 1 87 ? 2.839 10.259 2.615 1.00 86.19 87 SER A O 1
ATOM 714 N N . ARG A 1 88 ? 2.698 11.805 0.993 1.00 82.31 88 ARG A N 1
ATOM 715 C CA . ARG A 1 88 ? 2.335 12.926 1.885 1.00 82.31 88 ARG A CA 1
ATOM 716 C C . ARG A 1 88 ? 1.087 12.646 2.733 1.00 82.31 88 ARG A C 1
ATOM 718 O O . ARG A 1 88 ? 0.898 13.288 3.758 1.00 82.31 88 ARG A O 1
ATOM 725 N N . ASN A 1 89 ? 0.244 11.693 2.329 1.00 79.75 89 ASN A N 1
ATOM 726 C CA . ASN A 1 89 ? -0.949 11.308 3.086 1.00 79.75 89 ASN A CA 1
ATOM 727 C C . ASN A 1 89 ? -0.642 10.579 4.400 1.00 79.75 89 ASN A C 1
ATOM 729 O O . ASN A 1 89 ? -1.511 10.555 5.264 1.00 79.75 89 ASN A O 1
ATOM 733 N N . PHE A 1 90 ? 0.554 10.003 4.544 1.00 82.44 90 PHE A N 1
ATOM 734 C CA . PHE A 1 90 ? 0.948 9.222 5.723 1.00 82.44 90 PHE A CA 1
ATOM 735 C C . PHE A 1 90 ? 2.129 9.832 6.490 1.00 82.44 90 PHE A C 1
ATOM 737 O O . PHE A 1 90 ? 2.525 9.296 7.518 1.00 82.44 90 PHE A O 1
ATOM 744 N N . VAL A 1 91 ? 2.671 10.957 6.007 1.00 75.56 91 VAL A N 1
ATOM 745 C CA . VAL A 1 91 ? 3.657 11.777 6.734 1.00 75.56 91 VAL A CA 1
ATOM 746 C C . VAL A 1 91 ? 2.965 12.645 7.792 1.00 75.56 91 VAL A C 1
ATOM 748 O O . VAL A 1 91 ? 3.514 12.880 8.863 1.00 75.56 91 VAL A O 1
ATOM 751 N N . ASP A 1 92 ? 1.748 13.110 7.501 1.00 76.44 92 ASP A N 1
ATOM 752 C CA . ASP A 1 92 ? 0.926 13.884 8.430 1.00 76.44 92 ASP A CA 1
ATOM 753 C C . ASP A 1 92 ? 0.103 12.949 9.333 1.00 76.44 92 ASP A C 1
ATOM 755 O O . ASP A 1 92 ? -0.776 12.216 8.860 1.00 76.44 92 ASP A O 1
ATOM 759 N N . SER A 1 93 ? 0.363 13.006 10.643 1.00 79.69 93 SER A N 1
ATOM 760 C CA . SER A 1 93 ? -0.331 12.189 11.642 1.00 79.69 93 SER A CA 1
ATOM 761 C C . SER A 1 93 ? -1.847 12.402 11.645 1.00 79.69 93 SER A C 1
ATOM 763 O O . SER A 1 93 ? -2.585 11.473 11.965 1.00 79.69 93 SER A O 1
ATOM 765 N N . GLU A 1 94 ? -2.340 13.585 11.266 1.00 89.31 94 GLU A N 1
ATOM 766 C CA . GLU A 1 94 ? -3.771 13.894 11.360 1.00 89.31 94 GLU A CA 1
ATOM 767 C C . GLU A 1 94 ? -4.600 13.196 10.268 1.00 89.31 94 GLU A C 1
ATOM 769 O O . GLU A 1 94 ? -5.722 12.743 10.516 1.00 89.31 94 GLU A O 1
ATOM 774 N N . ARG A 1 95 ? -4.051 13.056 9.052 1.00 90.69 95 ARG A N 1
ATOM 775 C CA . ARG A 1 95 ? -4.702 12.312 7.954 1.00 90.69 95 ARG A CA 1
ATOM 776 C C . ARG A 1 95 ? -4.709 10.815 8.216 1.00 90.69 95 ARG A C 1
ATOM 778 O O . ARG A 1 95 ? -5.706 10.138 7.936 1.00 90.69 95 ARG A O 1
ATOM 785 N N . LEU A 1 96 ? -3.602 10.314 8.757 1.00 93.44 96 LEU A N 1
ATOM 786 C CA . LEU A 1 96 ? -3.494 8.930 9.180 1.00 93.44 96 LEU A CA 1
ATOM 787 C C . LEU A 1 96 ? -4.514 8.638 10.286 1.00 93.44 96 LEU A C 1
ATOM 789 O O . LEU A 1 96 ? -5.302 7.705 10.144 1.00 93.44 96 LEU A O 1
ATOM 793 N N . GLU A 1 97 ? -4.586 9.480 11.320 1.00 94.12 97 GLU A N 1
ATOM 794 C CA . GLU A 1 97 ? -5.569 9.343 12.398 1.00 94.12 97 GLU A CA 1
ATOM 795 C C . GLU A 1 97 ? -7.007 9.355 11.870 1.00 94.12 97 GLU A C 1
ATOM 797 O O . GLU A 1 97 ? -7.800 8.484 12.226 1.00 94.12 97 GLU A O 1
ATOM 802 N N . ALA A 1 98 ? -7.349 10.290 10.978 1.00 94.38 98 ALA A N 1
ATOM 803 C CA . ALA A 1 98 ? -8.683 10.350 10.386 1.00 94.38 98 ALA A CA 1
ATOM 804 C C . ALA A 1 98 ? -9.054 9.054 9.641 1.00 94.38 98 ALA A C 1
ATOM 806 O O . ALA A 1 98 ? -10.214 8.636 9.674 1.00 94.38 98 ALA A O 1
ATOM 807 N N . SER A 1 99 ? -8.074 8.413 8.999 1.00 95.25 99 SER A N 1
ATOM 808 C CA . SER A 1 99 ? -8.250 7.136 8.300 1.00 95.25 99 SER A CA 1
ATOM 809 C C . SER A 1 99 ? -8.423 5.975 9.283 1.00 95.25 99 SER A C 1
ATOM 811 O O . SER A 1 99 ? -9.370 5.205 9.144 1.00 95.25 99 SER A O 1
ATOM 813 N N . ILE A 1 100 ? -7.574 5.890 10.314 1.00 95.94 100 ILE A N 1
ATOM 814 C CA . ILE A 1 100 ? -7.652 4.869 11.375 1.00 95.94 100 ILE A CA 1
ATOM 815 C C . ILE A 1 100 ? -8.995 4.948 12.094 1.00 95.94 100 ILE A C 1
ATOM 817 O O . ILE A 1 100 ? -9.663 3.930 12.272 1.00 95.94 100 ILE A O 1
ATOM 821 N N . LYS A 1 101 ? -9.422 6.163 12.453 1.00 96.25 101 LYS A N 1
ATOM 822 C CA . LYS A 1 101 ? -10.714 6.395 13.088 1.00 96.25 101 LYS A CA 1
ATOM 823 C C . LYS A 1 101 ? -11.851 5.881 12.211 1.00 96.25 101 LYS A C 1
ATOM 825 O O . LYS A 1 101 ? -12.668 5.099 12.689 1.00 96.25 101 LYS A O 1
ATOM 830 N N . TRP A 1 102 ? -11.880 6.271 10.936 1.00 96.19 102 TRP A N 1
ATOM 831 C CA . TRP A 1 102 ? -12.917 5.808 10.015 1.00 96.19 102 TRP A CA 1
ATOM 832 C C . TRP A 1 102 ? -12.921 4.281 9.898 1.00 96.19 102 TRP A C 1
ATOM 834 O O . TRP A 1 102 ? -13.980 3.676 10.004 1.00 96.19 102 TRP A O 1
ATOM 844 N N . ILE A 1 103 ? -11.755 3.642 9.779 1.00 96.88 103 ILE A N 1
ATOM 845 C CA . ILE A 1 103 ? -11.655 2.175 9.757 1.00 96.88 103 ILE A CA 1
ATOM 846 C C . ILE A 1 103 ? -12.235 1.569 11.041 1.00 96.88 103 ILE A C 1
ATOM 848 O O . ILE A 1 103 ? -13.055 0.658 10.964 1.00 96.88 103 ILE A O 1
ATOM 852 N N . SER A 1 104 ? -11.875 2.111 12.207 1.00 97.06 104 SER A N 1
ATOM 853 C CA . SER A 1 104 ? -12.329 1.596 13.504 1.00 97.06 104 SER A CA 1
ATOM 854 C C . SER A 1 104 ? -13.838 1.700 13.734 1.00 97.06 104 SER A C 1
ATOM 856 O O . SER A 1 104 ? -14.392 0.961 14.540 1.00 97.06 104 SER A O 1
ATOM 858 N N . GLU A 1 105 ? -14.504 2.613 13.026 1.00 95.56 105 GLU A N 1
ATOM 859 C CA . GLU A 1 105 ? -15.956 2.798 13.080 1.00 95.56 105 GLU A CA 1
ATOM 860 C C . GLU A 1 105 ? -16.711 1.848 12.131 1.00 95.56 105 GLU A C 1
ATOM 862 O O . GLU A 1 105 ? -17.921 1.690 12.279 1.00 95.56 105 GLU A O 1
ATOM 867 N N . HIS A 1 106 ? -16.027 1.229 11.158 1.00 95.44 106 HIS A N 1
ATOM 868 C CA . HIS A 1 106 ? -16.664 0.457 10.078 1.00 95.44 106 HIS A CA 1
ATOM 869 C C . HIS A 1 106 ? -16.241 -1.018 10.023 1.00 95.44 106 HIS A C 1
ATOM 871 O O . HIS A 1 106 ? -16.957 -1.818 9.426 1.00 95.44 106 HIS A O 1
ATOM 877 N N . PHE A 1 107 ? -15.115 -1.393 10.635 1.00 96.81 107 PHE A N 1
ATOM 878 C CA . PHE A 1 107 ? -14.566 -2.750 10.585 1.00 96.81 107 PHE A CA 1
ATOM 879 C C . PHE A 1 107 ? -14.206 -3.259 11.983 1.00 96.81 107 PHE A C 1
ATOM 881 O O . PHE A 1 107 ? -13.872 -2.484 12.873 1.00 96.81 107 PHE A O 1
ATOM 888 N N . LYS A 1 108 ? -14.249 -4.582 12.161 1.00 97.12 108 LYS A N 1
ATOM 889 C CA . LYS A 1 108 ? -13.835 -5.278 13.389 1.00 97.12 108 LYS A CA 1
ATOM 890 C C . LYS A 1 108 ? -12.349 -5.602 13.408 1.00 97.12 108 LYS A C 1
ATOM 892 O O . LYS A 1 108 ? -11.760 -5.662 14.484 1.00 97.12 108 LYS A O 1
ATOM 897 N N . ALA A 1 109 ? -11.754 -5.843 12.244 1.00 98.12 109 ALA A N 1
ATOM 898 C CA . ALA A 1 109 ? -10.328 -6.093 12.119 1.00 98.12 109 ALA A CA 1
ATOM 899 C C . ALA A 1 109 ? -9.758 -5.452 10.853 1.00 98.12 109 ALA A C 1
ATOM 901 O O . ALA A 1 109 ? -10.425 -5.349 9.822 1.00 98.12 109 ALA A O 1
ATOM 902 N N . CYS A 1 110 ? -8.500 -5.041 10.932 1.00 98.31 110 CYS A N 1
ATOM 903 C CA . CYS A 1 110 ? -7.785 -4.415 9.839 1.00 98.31 110 CYS A CA 1
ATOM 904 C C . CYS A 1 110 ? -6.338 -4.907 9.799 1.00 98.31 110 CYS A C 1
ATOM 906 O O . CYS A 1 110 ? -5.596 -4.755 10.775 1.00 98.31 110 CYS A O 1
ATOM 908 N N . LEU A 1 111 ? -5.929 -5.454 8.654 1.00 97.88 111 LEU A N 1
ATOM 909 C CA . LEU A 1 111 ? -4.517 -5.661 8.362 1.00 97.88 111 LEU A CA 1
ATOM 910 C C . LEU A 1 111 ? -3.942 -4.373 7.768 1.00 97.88 111 LEU A C 1
ATOM 912 O O . LEU A 1 111 ? -4.322 -3.950 6.677 1.00 97.88 111 LEU A O 1
ATOM 916 N N . VAL A 1 112 ? -3.022 -3.749 8.488 1.00 97.81 112 VAL A N 1
ATOM 917 C CA . VAL A 1 112 ? -2.261 -2.584 8.051 1.00 97.81 112 VAL A CA 1
ATOM 918 C C . VAL A 1 112 ? -1.042 -3.082 7.285 1.00 97.81 112 VAL A C 1
ATOM 920 O O . VAL A 1 112 ? -0.058 -3.517 7.888 1.00 97.81 112 VAL A O 1
ATOM 923 N N . LEU A 1 113 ? -1.120 -3.042 5.958 1.00 97.62 113 LEU A N 1
ATOM 924 C CA . LEU A 1 113 ? -0.026 -3.459 5.092 1.00 97.62 113 LEU A CA 1
ATOM 925 C C . LEU A 1 113 ? 0.900 -2.276 4.811 1.00 97.62 113 LEU A C 1
ATOM 927 O O . LEU A 1 113 ? 0.488 -1.295 4.195 1.00 97.62 113 LEU A O 1
ATOM 931 N N . VAL A 1 114 ? 2.156 -2.383 5.231 1.00 97.62 114 VAL A N 1
ATOM 932 C CA . VAL A 1 114 ? 3.205 -1.396 4.965 1.00 97.62 114 VAL A CA 1
ATOM 933 C C . VAL A 1 114 ? 4.006 -1.843 3.746 1.00 97.62 114 VAL A C 1
ATOM 935 O O . VAL A 1 114 ? 4.705 -2.848 3.810 1.00 97.62 114 VAL A O 1
ATOM 938 N N . CYS A 1 115 ? 3.903 -1.105 2.638 1.00 97.12 115 CYS A N 1
ATOM 939 C CA . CYS A 1 115 ? 4.546 -1.435 1.359 1.00 97.12 115 CYS A CA 1
ATOM 940 C C . CYS A 1 115 ? 6.035 -1.042 1.337 1.00 97.12 115 CYS A C 1
ATOM 942 O O . CYS A 1 115 ? 6.454 -0.218 0.528 1.00 97.12 115 CYS A O 1
ATOM 944 N N . ASP A 1 116 ? 6.816 -1.587 2.265 1.00 97.31 116 ASP A N 1
ATOM 945 C CA . ASP A 1 116 ? 8.237 -1.304 2.478 1.00 97.31 116 ASP A CA 1
ATOM 946 C C . ASP A 1 116 ? 9.133 -1.796 1.337 1.00 97.31 116 ASP A C 1
ATOM 948 O O . ASP A 1 116 ? 9.763 -0.979 0.677 1.00 97.31 116 ASP A O 1
ATOM 952 N N . SER A 1 117 ? 9.149 -3.091 1.034 1.00 96.56 117 SER A N 1
ATOM 953 C CA . SER A 1 117 ? 9.982 -3.657 -0.033 1.00 96.56 117 SER A CA 1
ATOM 954 C C . SER A 1 117 ? 9.707 -2.987 -1.378 1.00 96.56 117 SER A C 1
ATOM 956 O O . SER A 1 117 ? 10.632 -2.534 -2.047 1.00 96.56 117 SER A O 1
ATOM 958 N N . ILE A 1 118 ? 8.438 -2.809 -1.746 1.00 96.94 118 ILE A N 1
ATOM 959 C CA . ILE A 1 118 ? 8.013 -2.123 -2.978 1.00 96.94 118 ILE A CA 1
ATOM 960 C C . ILE A 1 118 ? 8.491 -0.657 -2.999 1.00 96.94 118 ILE A C 1
ATOM 962 O O . ILE A 1 118 ? 8.875 -0.127 -4.048 1.00 96.94 118 ILE A O 1
ATOM 966 N N . TYR A 1 119 ? 8.523 0.016 -1.842 1.00 96.81 119 TYR A N 1
ATOM 967 C CA . TYR A 1 119 ? 8.950 1.414 -1.741 1.00 96.81 119 TYR A CA 1
ATOM 968 C C . TYR A 1 119 ? 10.406 1.633 -2.173 1.00 96.81 119 TYR A C 1
ATOM 970 O O . TYR A 1 119 ? 10.719 2.726 -2.654 1.00 96.81 119 TYR A O 1
ATOM 978 N N . ARG A 1 120 ? 11.269 0.607 -2.149 1.00 97.44 120 ARG A N 1
ATOM 979 C CA . ARG A 1 120 ? 12.637 0.706 -2.693 1.00 97.44 120 ARG A CA 1
ATOM 980 C C . ARG A 1 120 ? 12.658 1.212 -4.137 1.00 97.44 120 ARG A C 1
ATOM 982 O O . ARG A 1 120 ? 13.518 2.005 -4.489 1.00 97.44 120 ARG A O 1
ATOM 989 N N . LEU A 1 121 ? 11.673 0.833 -4.957 1.00 96.25 121 LEU A N 1
ATOM 990 C CA . LEU A 1 121 ? 11.588 1.239 -6.362 1.00 96.25 121 LEU A CA 1
ATOM 991 C C . LEU A 1 121 ? 11.254 2.728 -6.480 1.00 96.25 121 LEU A C 1
ATOM 993 O O . LEU A 1 121 ? 11.711 3.409 -7.395 1.00 96.25 121 LEU A O 1
ATOM 997 N N . THR A 1 122 ? 10.489 3.253 -5.518 1.00 93.94 122 THR A N 1
ATOM 998 C CA . THR A 1 122 ? 10.220 4.691 -5.405 1.00 93.94 122 THR A CA 1
ATOM 999 C C . THR A 1 122 ? 11.474 5.446 -4.969 1.00 93.94 122 THR A C 1
ATOM 1001 O O . THR A 1 122 ? 11.743 6.526 -5.495 1.00 93.94 122 THR A O 1
ATOM 1004 N N . ILE A 1 123 ? 12.241 4.885 -4.029 1.00 94.44 123 ILE A N 1
ATOM 1005 C CA . ILE A 1 123 ? 13.529 5.435 -3.595 1.00 94.44 123 ILE A CA 1
ATOM 1006 C C . ILE A 1 123 ? 14.503 5.470 -4.778 1.00 94.44 123 ILE A C 1
ATOM 1008 O O . ILE A 1 123 ? 15.058 6.530 -5.059 1.00 94.44 123 ILE A O 1
ATOM 1012 N N . GLU A 1 124 ? 14.648 4.370 -5.523 1.00 94.19 124 GLU A N 1
ATOM 1013 C CA . GLU A 1 124 ? 15.516 4.330 -6.705 1.00 94.19 124 GLU A CA 1
ATOM 1014 C C . GLU A 1 124 ? 15.134 5.375 -7.740 1.00 94.19 124 GLU A C 1
ATOM 1016 O O . GLU A 1 124 ? 15.991 6.062 -8.297 1.00 94.19 124 GLU A O 1
ATOM 1021 N N . LEU A 1 125 ? 13.832 5.515 -7.979 1.00 90.69 125 LEU A N 1
ATOM 1022 C CA . LEU A 1 125 ? 13.324 6.440 -8.972 1.00 90.69 125 LEU A CA 1
ATOM 1023 C C . LEU A 1 125 ? 13.528 7.910 -8.575 1.00 90.69 125 LEU A C 1
ATOM 1025 O O . LEU A 1 125 ? 13.770 8.738 -9.448 1.00 90.69 125 LEU A O 1
ATOM 1029 N N . ARG A 1 126 ? 13.370 8.255 -7.290 1.00 87.81 126 ARG A N 1
ATOM 1030 C CA . ARG A 1 126 ? 13.226 9.658 -6.849 1.00 87.81 126 ARG A CA 1
ATOM 1031 C C . ARG A 1 126 ? 14.372 10.190 -6.003 1.00 87.81 126 ARG A C 1
ATOM 1033 O O . ARG A 1 126 ? 14.522 11.400 -5.899 1.00 87.81 126 ARG A O 1
ATOM 1040 N N . GLN A 1 127 ? 15.124 9.311 -5.354 1.00 87.62 127 GLN A N 1
ATOM 1041 C CA . GLN A 1 127 ? 16.194 9.673 -4.420 1.00 87.62 127 GLN A CA 1
ATOM 1042 C C . GLN A 1 127 ? 17.573 9.247 -4.934 1.00 87.62 127 GLN A C 1
ATOM 1044 O O . GLN A 1 127 ? 18.585 9.645 -4.368 1.00 87.62 127 GLN A O 1
ATOM 1049 N N . GLY A 1 128 ? 17.628 8.443 -6.001 1.00 84.94 128 GLY A N 1
ATOM 1050 C CA . GLY A 1 128 ? 18.871 8.062 -6.671 1.00 84.94 128 GLY A CA 1
ATOM 1051 C C . GLY A 1 128 ? 19.694 6.974 -5.973 1.00 84.94 128 GLY A C 1
ATOM 1052 O O . GLY A 1 128 ? 20.689 6.540 -6.554 1.00 84.94 128 GLY A O 1
ATOM 1053 N N . LEU A 1 129 ? 19.282 6.498 -4.788 1.00 90.50 129 LEU A N 1
ATOM 1054 C CA . LEU A 1 129 ? 19.848 5.291 -4.161 1.00 90.50 129 LEU A CA 1
ATOM 1055 C C . LEU A 1 129 ? 19.558 4.067 -5.039 1.00 90.50 129 LEU A C 1
ATOM 1057 O O . LEU A 1 129 ? 18.580 4.064 -5.777 1.00 90.50 129 LEU A O 1
ATOM 1061 N N . LYS A 1 130 ? 20.393 3.025 -5.007 1.00 92.12 130 LYS A N 1
ATOM 1062 C CA . LYS A 1 130 ? 20.247 1.870 -5.915 1.00 92.12 130 LYS A CA 1
ATOM 1063 C C . LYS A 1 130 ? 20.439 0.550 -5.177 1.00 92.12 130 LYS A C 1
ATOM 1065 O O . LYS A 1 130 ? 21.244 0.483 -4.253 1.00 92.12 130 LYS A O 1
ATOM 1070 N N . GLY A 1 131 ? 19.755 -0.502 -5.630 1.00 91.94 131 GLY A N 1
ATOM 1071 C CA . GLY A 1 131 ? 19.989 -1.871 -5.169 1.00 91.94 131 GLY A CA 1
ATOM 1072 C C . GLY A 1 131 ? 19.823 -2.019 -3.656 1.00 91.94 131 GLY A C 1
ATOM 1073 O O . GLY A 1 131 ? 18.830 -1.563 -3.088 1.00 91.94 131 GLY A O 1
ATOM 1074 N N . ASP A 1 132 ? 20.812 -2.632 -3.007 1.00 95.12 132 ASP A N 1
ATOM 1075 C CA . ASP A 1 132 ? 20.774 -2.956 -1.577 1.00 95.12 132 ASP A CA 1
ATOM 1076 C C . ASP A 1 132 ? 20.602 -1.721 -0.683 1.00 95.12 132 ASP A C 1
ATOM 1078 O O . ASP A 1 132 ? 19.921 -1.794 0.337 1.00 95.12 132 ASP A O 1
ATOM 1082 N N . GLU A 1 133 ? 21.150 -0.564 -1.069 1.00 97.12 133 GLU A N 1
ATOM 1083 C CA . GLU A 1 133 ? 20.983 0.677 -0.300 1.00 97.12 133 GLU A CA 1
ATOM 1084 C C . GLU A 1 133 ? 19.523 1.142 -0.299 1.00 97.12 133 GLU A C 1
ATOM 1086 O O . GLU A 1 133 ? 18.974 1.486 0.748 1.00 97.12 133 GLU A O 1
ATOM 1091 N N . ALA A 1 134 ? 18.871 1.105 -1.466 1.00 96.81 134 ALA A N 1
ATOM 1092 C CA . ALA A 1 134 ? 17.457 1.444 -1.584 1.00 96.81 134 ALA A CA 1
ATOM 1093 C C . ALA A 1 134 ? 16.579 0.424 -0.847 1.00 96.81 134 ALA A C 1
ATOM 1095 O O . ALA A 1 134 ? 15.600 0.812 -0.210 1.00 96.81 134 ALA A O 1
ATOM 1096 N N . TRP A 1 135 ? 16.939 -0.863 -0.898 1.00 97.06 135 TRP A N 1
ATOM 1097 C CA . TRP A 1 135 ? 16.255 -1.920 -0.154 1.00 97.06 135 TRP A CA 1
ATOM 1098 C C . TRP A 1 135 ? 16.325 -1.678 1.358 1.00 97.06 135 TRP A C 1
ATOM 1100 O O . TRP A 1 135 ? 15.288 -1.569 2.012 1.00 97.06 135 TRP A O 1
ATOM 1110 N N . LEU A 1 136 ? 17.533 -1.535 1.912 1.00 97.56 136 LEU A N 1
ATOM 1111 C CA . LEU A 1 136 ? 17.749 -1.313 3.344 1.00 97.56 136 LEU A CA 1
ATOM 1112 C C . LEU A 1 136 ? 17.031 -0.054 3.836 1.00 97.56 136 LEU A C 1
ATOM 1114 O O . LEU A 1 136 ? 16.396 -0.078 4.894 1.00 97.56 136 LEU A O 1
ATOM 1118 N N . GLU A 1 137 ? 17.077 1.027 3.055 1.00 97.81 137 GLU A N 1
ATOM 1119 C CA . GLU A 1 137 ? 16.364 2.256 3.391 1.00 97.81 137 GLU A CA 1
ATOM 1120 C C . GLU A 1 137 ? 14.846 2.056 3.414 1.00 97.81 137 GLU A C 1
ATOM 1122 O O . GLU A 1 137 ? 14.163 2.568 4.308 1.00 97.81 137 GLU A O 1
ATOM 1127 N N . ALA A 1 138 ? 14.302 1.289 2.470 1.00 97.62 138 ALA A N 1
ATOM 1128 C CA . ALA A 1 138 ? 12.871 1.042 2.392 1.00 97.62 138 ALA A CA 1
ATOM 1129 C C . ALA A 1 138 ? 12.364 0.210 3.582 1.00 97.62 138 ALA A C 1
ATOM 1131 O O . ALA A 1 138 ? 11.370 0.591 4.209 1.00 97.62 138 ALA A O 1
ATOM 1132 N N . ILE A 1 139 ? 13.094 -0.851 3.957 1.00 98.12 139 ILE A N 1
ATOM 1133 C CA . ILE A 1 139 ? 12.799 -1.660 5.151 1.00 98.12 139 ILE A CA 1
ATOM 1134 C C . ILE A 1 139 ? 12.836 -0.787 6.408 1.00 98.12 139 ILE A C 1
ATOM 1136 O O . ILE A 1 139 ? 11.855 -0.725 7.153 1.00 98.12 139 ILE A O 1
ATOM 1140 N N . ARG A 1 140 ? 13.925 -0.031 6.602 1.00 97.88 140 ARG A N 1
ATOM 1141 C CA . ARG A 1 140 ? 14.090 0.879 7.746 1.00 97.88 140 ARG A CA 1
ATOM 1142 C C . ARG A 1 140 ? 12.958 1.903 7.831 1.00 97.88 140 ARG A C 1
ATOM 1144 O O . ARG A 1 140 ? 12.461 2.197 8.921 1.00 97.88 140 ARG A O 1
ATOM 1151 N N . THR A 1 141 ? 12.530 2.440 6.688 1.00 96.62 141 THR A N 1
ATOM 1152 C CA . THR A 1 141 ? 11.407 3.383 6.609 1.00 96.62 141 THR A CA 1
ATOM 1153 C C . THR A 1 141 ? 10.099 2.722 7.054 1.00 96.62 141 THR A C 1
ATOM 1155 O O . THR A 1 141 ? 9.339 3.322 7.817 1.00 96.62 141 THR A O 1
ATOM 1158 N N . GLY A 1 142 ? 9.846 1.480 6.632 1.00 97.44 142 GLY A N 1
ATOM 1159 C CA . GLY A 1 142 ? 8.674 0.706 7.046 1.00 97.44 142 GLY A CA 1
ATOM 1160 C C . GLY A 1 142 ? 8.644 0.426 8.550 1.00 97.44 142 GLY A C 1
ATOM 1161 O O . GLY A 1 142 ? 7.641 0.703 9.213 1.00 97.44 142 GLY A O 1
ATOM 1162 N N . GLU A 1 143 ? 9.757 -0.042 9.116 1.00 97.44 143 GLU A N 1
ATOM 1163 C CA . GLU A 1 143 ? 9.884 -0.282 10.561 1.00 97.44 143 GLU A CA 1
ATOM 1164 C C . GLU A 1 143 ? 9.673 1.004 11.366 1.00 97.44 143 GLU A C 1
ATOM 1166 O O . GLU A 1 143 ? 8.944 1.024 12.363 1.00 97.44 143 GLU A O 1
ATOM 1171 N N . THR A 1 144 ? 10.270 2.102 10.900 1.00 96.06 144 THR A N 1
ATOM 1172 C CA . THR A 1 144 ? 10.124 3.426 11.509 1.00 96.06 144 THR A CA 1
ATOM 1173 C C . THR A 1 144 ? 8.664 3.866 11.512 1.00 96.06 144 THR A C 1
ATOM 1175 O O . THR A 1 144 ? 8.161 4.281 12.558 1.00 96.06 144 THR A O 1
ATOM 1178 N N . PHE A 1 145 ? 7.953 3.708 10.389 1.00 96.06 145 PHE A N 1
ATOM 1179 C CA . PHE A 1 145 ? 6.528 4.021 10.301 1.00 96.06 145 PHE A CA 1
ATOM 1180 C C . PHE A 1 145 ? 5.711 3.238 11.337 1.00 96.06 145 PHE A C 1
ATOM 1182 O O . PHE A 1 145 ? 4.903 3.831 12.055 1.00 96.06 145 PHE A O 1
ATOM 1189 N N . ILE A 1 146 ? 5.932 1.925 11.454 1.00 95.69 146 ILE A N 1
ATOM 1190 C CA . ILE A 1 146 ? 5.216 1.087 12.426 1.00 95.69 146 ILE A CA 1
ATOM 1191 C C . ILE A 1 146 ? 5.507 1.564 13.849 1.00 95.69 146 ILE A C 1
ATOM 1193 O O . ILE A 1 146 ? 4.580 1.755 14.636 1.00 95.69 146 ILE A O 1
ATOM 1197 N N . ASN A 1 147 ? 6.778 1.778 14.187 1.00 94.75 147 ASN A N 1
ATOM 1198 C CA . ASN A 1 147 ? 7.188 2.161 15.536 1.00 94.75 147 ASN A CA 1
ATOM 1199 C C . ASN A 1 147 ? 6.620 3.522 15.949 1.00 94.75 147 ASN A C 1
ATOM 1201 O O . ASN A 1 147 ? 6.093 3.650 17.053 1.00 94.75 147 ASN A O 1
ATOM 1205 N N . GLN A 1 148 ? 6.661 4.508 15.052 1.00 92.81 148 GLN A N 1
ATOM 1206 C CA . GLN A 1 148 ? 6.145 5.852 15.311 1.00 92.81 148 GLN A CA 1
ATOM 1207 C C . GLN A 1 148 ? 4.618 5.888 15.440 1.00 92.81 148 GLN A C 1
ATOM 1209 O O . GLN A 1 148 ? 4.086 6.680 16.213 1.00 92.81 148 GLN A O 1
ATOM 1214 N N . ASN A 1 149 ? 3.900 5.031 14.709 1.00 94.06 149 ASN A N 1
ATOM 1215 C CA . ASN A 1 149 ? 2.438 5.097 14.643 1.00 94.06 149 ASN A CA 1
ATOM 1216 C C . ASN A 1 149 ? 1.728 4.034 15.488 1.00 94.06 149 ASN A C 1
ATOM 1218 O O . ASN A 1 149 ? 0.515 4.120 15.668 1.00 94.06 149 ASN A O 1
ATOM 1222 N N . ARG A 1 150 ? 2.442 3.055 16.058 1.00 93.00 150 ARG A N 1
ATOM 1223 C CA . ARG A 1 150 ? 1.852 1.952 16.839 1.00 93.00 150 ARG A CA 1
ATOM 1224 C C . ARG A 1 150 ? 0.871 2.433 17.908 1.00 93.00 150 ARG A C 1
ATOM 1226 O O . ARG A 1 150 ? -0.212 1.864 18.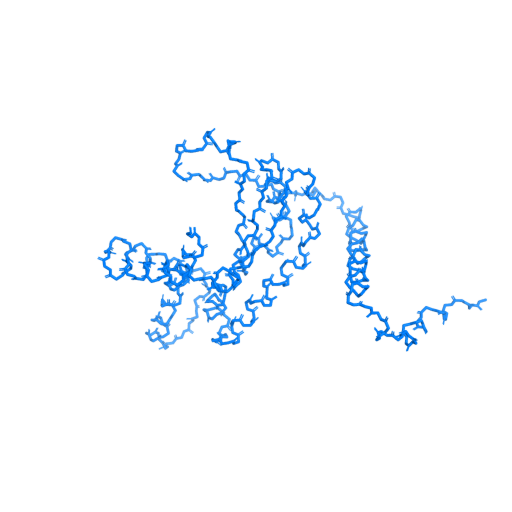039 1.00 93.00 150 ARG A O 1
ATOM 1233 N N . PHE A 1 151 ? 1.233 3.479 18.651 1.00 91.06 151 PHE A N 1
ATOM 1234 C CA . PHE A 1 151 ? 0.364 4.029 19.689 1.00 91.06 151 PHE A CA 1
ATOM 1235 C C . PHE A 1 151 ? -0.946 4.568 19.101 1.00 91.06 151 PHE A C 1
ATOM 1237 O O . PHE A 1 151 ? -2.021 4.322 19.649 1.00 91.06 151 PHE A O 1
ATOM 1244 N N . LEU A 1 152 ? -0.865 5.279 17.974 1.00 93.12 152 LEU A N 1
ATOM 1245 C CA . LEU A 1 152 ? -2.033 5.852 17.316 1.00 93.12 152 LEU A CA 1
ATOM 1246 C C . LEU A 1 152 ? -3.040 4.759 16.948 1.00 93.12 152 LEU A C 1
ATOM 1248 O O . LEU A 1 152 ? -4.215 4.890 17.265 1.00 93.12 152 LEU A O 1
ATOM 1252 N N . PHE A 1 153 ? -2.587 3.645 16.372 1.00 95.69 153 PHE A N 1
ATOM 1253 C CA . PHE A 1 153 ? -3.457 2.497 16.092 1.00 95.69 153 PHE A CA 1
ATOM 1254 C C . PHE A 1 153 ? -4.015 1.857 17.373 1.00 95.69 153 PHE A C 1
ATOM 1256 O O . PHE A 1 153 ? -5.196 1.513 17.432 1.00 95.69 153 PHE A O 1
ATOM 1263 N N . GLN A 1 154 ? -3.206 1.749 18.432 1.00 94.31 154 GLN A N 1
ATOM 1264 C CA . GLN A 1 154 ? -3.646 1.200 19.718 1.00 94.31 154 GLN A CA 1
ATOM 1265 C C . GLN A 1 154 ? -4.778 2.021 20.354 1.00 94.31 154 GLN A C 1
ATOM 1267 O O . GLN A 1 154 ? -5.673 1.438 20.969 1.00 94.31 154 GLN A O 1
ATOM 1272 N N . GLN A 1 155 ? -4.799 3.343 20.168 1.00 94.62 155 GLN A N 1
ATOM 1273 C CA . GLN A 1 155 ? -5.871 4.211 20.669 1.00 94.62 155 GLN A CA 1
ATOM 1274 C C . GLN A 1 155 ? -7.261 3.812 20.141 1.00 94.62 155 GLN A C 1
ATOM 1276 O O . GLN A 1 155 ? -8.257 4.003 20.835 1.00 94.62 155 GLN A O 1
ATOM 1281 N N . TYR A 1 156 ? -7.329 3.220 18.947 1.00 95.88 156 TYR A N 1
ATOM 1282 C CA . TYR A 1 156 ? -8.572 2.797 18.296 1.00 95.88 156 TYR A CA 1
ATOM 1283 C C . TYR A 1 156 ? -8.827 1.280 18.402 1.00 95.88 156 TYR A C 1
ATOM 1285 O O . TYR A 1 156 ? -9.808 0.773 17.855 1.00 95.88 156 TYR A O 1
ATOM 1293 N N . SER A 1 157 ? -7.984 0.552 19.148 1.00 91.62 157 SER A N 1
ATOM 1294 C CA . SER A 1 157 ? -8.048 -0.915 19.257 1.00 91.62 157 SER A CA 1
ATOM 1295 C C . SER A 1 157 ? -9.288 -1.460 19.977 1.00 91.62 157 SER A C 1
ATOM 1297 O O . SER A 1 157 ? -9.597 -2.641 19.850 1.00 91.62 157 SER A O 1
ATOM 1299 N N . GLY A 1 158 ? -10.025 -0.609 20.701 1.00 91.81 158 GLY A N 1
ATOM 1300 C CA . GLY A 1 158 ? -11.266 -1.000 21.377 1.00 91.81 158 GLY A CA 1
ATOM 1301 C C . GLY A 1 158 ? -12.418 -1.335 20.423 1.00 91.81 158 GLY A C 1
ATOM 1302 O O . GLY A 1 158 ? -13.291 -2.117 20.791 1.00 91.81 158 GLY A O 1
ATOM 1303 N N . SER A 1 159 ? -12.410 -0.776 19.208 1.00 93.44 159 SER A N 1
ATOM 1304 C CA . SER A 1 159 ? -13.461 -1.002 18.201 1.00 93.44 159 SER A CA 1
ATOM 1305 C C . SER A 1 159 ? -12.988 -1.845 17.015 1.00 93.44 159 SER A C 1
ATOM 1307 O O . SER A 1 159 ? -13.803 -2.505 16.379 1.00 93.44 159 SER A O 1
ATOM 1309 N N . CYS A 1 160 ? -11.681 -1.846 16.728 1.00 97.56 160 CYS A N 1
ATOM 1310 C CA . CYS A 1 160 ? -11.096 -2.588 15.615 1.00 97.56 160 CYS A CA 1
ATOM 1311 C C . CYS A 1 160 ? -9.723 -3.153 15.980 1.00 97.56 160 CYS A C 1
ATOM 1313 O O . CYS A 1 160 ? -8.836 -2.427 16.422 1.00 97.56 160 CYS A O 1
ATOM 1315 N N . GLN A 1 161 ? -9.510 -4.441 15.726 1.00 98.00 161 GLN A N 1
ATOM 1316 C CA . GLN A 1 161 ? -8.206 -5.073 15.871 1.00 98.00 161 GLN A CA 1
ATOM 1317 C C . GLN A 1 161 ? -7.300 -4.694 14.694 1.00 98.00 161 GLN A C 1
ATOM 1319 O O . GLN A 1 161 ? -7.544 -5.106 13.564 1.00 98.00 161 GLN A O 1
ATOM 1324 N N . PHE A 1 162 ? -6.225 -3.954 14.959 1.00 98.25 162 PHE A N 1
ATOM 1325 C CA . PHE A 1 162 ? -5.210 -3.631 13.955 1.00 98.25 162 PHE A CA 1
ATOM 1326 C C . PHE A 1 162 ? -4.016 -4.582 14.055 1.00 98.25 162 PHE A C 1
ATOM 1328 O O . PHE A 1 162 ? -3.447 -4.755 15.134 1.00 98.25 162 PHE A O 1
ATOM 1335 N N . GLN A 1 163 ? -3.610 -5.158 12.927 1.00 97.69 163 GLN A N 1
ATOM 1336 C CA . GLN A 1 163 ? -2.398 -5.969 12.801 1.00 97.69 163 GLN A CA 1
ATOM 1337 C C . GLN A 1 163 ? -1.510 -5.385 11.707 1.00 97.69 163 GLN A C 1
ATOM 1339 O O . GLN A 1 163 ? -1.998 -5.097 10.624 1.00 97.69 163 GLN A O 1
ATOM 1344 N N . PHE A 1 164 ? -0.214 -5.231 11.968 1.00 97.81 164 PHE A N 1
ATOM 1345 C CA . PHE A 1 164 ? 0.738 -4.790 10.950 1.00 97.81 164 PHE A CA 1
ATOM 1346 C C . PHE A 1 164 ? 1.333 -5.976 10.197 1.00 97.81 164 PHE A C 1
ATOM 1348 O O . PHE A 1 164 ? 1.639 -7.001 10.806 1.00 97.81 164 PHE A O 1
ATOM 1355 N N . GLN A 1 165 ? 1.545 -5.785 8.900 1.00 97.12 165 GLN A N 1
ATOM 1356 C CA . GLN A 1 165 ? 2.294 -6.678 8.025 1.00 97.12 165 GLN A CA 1
ATOM 1357 C C . GLN A 1 165 ? 3.170 -5.820 7.108 1.00 97.12 165 GLN A C 1
ATOM 1359 O O . GLN A 1 165 ? 2.710 -4.795 6.607 1.00 97.12 165 GLN A O 1
ATOM 1364 N N . MET A 1 166 ? 4.418 -6.220 6.892 1.00 97.69 166 MET A N 1
ATOM 1365 C CA . MET A 1 166 ? 5.310 -5.586 5.917 1.00 97.69 166 MET A CA 1
ATOM 1366 C C . MET A 1 166 ? 5.246 -6.356 4.594 1.00 97.69 166 MET A C 1
ATOM 1368 O O . MET A 1 166 ? 5.129 -7.583 4.601 1.00 97.69 166 MET A O 1
ATOM 1372 N N . ALA A 1 167 ? 5.305 -5.659 3.461 1.00 97.56 167 ALA A N 1
ATOM 1373 C CA . ALA A 1 167 ? 5.323 -6.292 2.143 1.00 97.56 167 ALA A CA 1
ATOM 1374 C C . ALA A 1 167 ? 6.555 -7.193 1.980 1.00 97.56 167 ALA A C 1
ATOM 1376 O O . ALA A 1 167 ? 6.422 -8.309 1.486 1.00 97.56 167 ALA A O 1
ATOM 1377 N N . SER A 1 168 ? 7.703 -6.803 2.540 1.00 97.31 168 SER A N 1
ATOM 1378 C CA . SER A 1 168 ? 8.916 -7.635 2.579 1.00 97.31 168 SER A CA 1
ATOM 1379 C C . SER A 1 168 ? 8.707 -9.004 3.239 1.00 97.31 168 SER A C 1
ATOM 1381 O O . SER A 1 168 ? 9.339 -9.990 2.873 1.00 97.31 168 SER A O 1
ATOM 1383 N N . GLN A 1 169 ? 7.789 -9.105 4.204 1.00 96.81 169 GLN A N 1
ATOM 1384 C CA . GLN A 1 169 ? 7.441 -10.375 4.843 1.00 96.81 169 GLN A CA 1
ATOM 1385 C C . GLN A 1 169 ? 6.545 -11.251 3.955 1.00 96.81 169 GLN A C 1
ATOM 1387 O O . GLN A 1 169 ? 6.546 -12.470 4.116 1.00 96.81 169 GLN A O 1
ATOM 1392 N N . ILE A 1 170 ? 5.765 -10.644 3.057 1.00 95.62 170 ILE A N 1
ATOM 1393 C CA . ILE A 1 170 ? 4.946 -11.354 2.064 1.00 95.62 170 ILE A CA 1
ATOM 1394 C C . ILE A 1 170 ? 5.832 -11.834 0.914 1.00 95.62 170 ILE A C 1
ATOM 1396 O O . ILE A 1 170 ? 5.706 -12.977 0.492 1.00 95.62 170 ILE A O 1
ATOM 1400 N N . GLU A 1 171 ? 6.783 -11.014 0.470 1.00 94.44 171 GLU A N 1
ATOM 1401 C CA . GLU A 1 171 ? 7.724 -11.367 -0.602 1.00 94.44 171 GLU A CA 1
ATOM 1402 C C . GLU A 1 171 ? 8.595 -12.588 -0.275 1.00 94.44 171 GLU A C 1
ATOM 1404 O O . GLU A 1 171 ? 8.998 -13.323 -1.170 1.00 94.44 171 GLU A O 1
ATOM 1409 N N . ASN A 1 172 ? 8.835 -12.853 1.012 1.00 93.12 172 ASN A N 1
ATOM 1410 C CA . ASN A 1 172 ? 9.555 -14.045 1.466 1.00 93.12 172 ASN A CA 1
ATOM 1411 C C . ASN A 1 172 ? 8.724 -15.343 1.400 1.00 93.12 172 ASN A C 1
ATOM 1413 O O . ASN A 1 172 ? 9.242 -16.414 1.722 1.00 93.12 172 ASN A O 1
ATOM 1417 N N . GLN A 1 173 ? 7.442 -15.273 1.035 1.00 94.19 173 GLN A N 1
ATOM 1418 C CA . GLN A 1 173 ? 6.575 -16.442 0.878 1.00 94.19 173 GLN A CA 1
ATOM 1419 C C . GLN A 1 173 ? 6.706 -17.021 -0.533 1.00 94.19 173 GLN A C 1
ATOM 1421 O O . GLN A 1 173 ? 6.918 -16.300 -1.506 1.00 94.19 173 GLN A O 1
ATOM 1426 N N . SER A 1 174 ? 6.553 -18.340 -0.661 1.00 88.69 174 SER A N 1
ATOM 1427 C CA . SER A 1 174 ? 6.691 -19.042 -1.945 1.00 88.69 174 SER A CA 1
ATOM 1428 C C . SER A 1 174 ? 5.701 -18.570 -3.013 1.00 88.69 174 SER A C 1
ATOM 1430 O O . SER A 1 174 ? 6.001 -18.599 -4.205 1.00 88.69 174 SER A O 1
ATOM 1432 N N . GLU A 1 175 ? 4.524 -18.140 -2.582 1.00 94.50 175 GLU A N 1
ATOM 1433 C CA . GLU A 1 175 ? 3.395 -17.732 -3.401 1.00 94.50 175 GLU A CA 1
ATOM 1434 C C . GLU A 1 175 ? 3.665 -16.410 -4.119 1.00 94.50 175 GLU A C 1
ATOM 1436 O O . GLU A 1 175 ? 3.226 -16.238 -5.256 1.00 94.50 175 GLU A O 1
ATOM 1441 N N . PHE A 1 176 ? 4.444 -15.511 -3.505 1.00 96.50 176 PHE A N 1
ATOM 1442 C CA . PHE A 1 176 ? 4.785 -14.226 -4.109 1.00 96.50 176 PHE A CA 1
ATOM 1443 C C . PHE A 1 176 ? 5.467 -14.414 -5.467 1.00 96.50 176 PHE A C 1
ATOM 1445 O O . PHE A 1 176 ? 5.042 -13.831 -6.461 1.00 96.50 176 PHE A O 1
ATOM 1452 N N . GLU A 1 177 ? 6.477 -15.282 -5.534 1.00 95.88 177 GLU A N 1
ATOM 1453 C CA . GLU A 1 177 ? 7.226 -15.536 -6.768 1.00 95.88 177 GLU A CA 1
ATOM 1454 C C . GLU A 1 177 ? 6.348 -16.176 -7.858 1.00 95.88 177 GLU A C 1
ATOM 1456 O O . GLU A 1 177 ? 6.559 -15.937 -9.049 1.00 95.88 177 GLU A O 1
ATOM 1461 N N . ILE A 1 178 ? 5.349 -16.975 -7.466 1.00 97.12 178 ILE A N 1
ATOM 1462 C CA . ILE A 1 178 ? 4.377 -17.563 -8.397 1.00 97.12 178 ILE A CA 1
ATOM 1463 C C . ILE A 1 178 ? 3.526 -16.449 -9.010 1.00 97.12 178 ILE A C 1
ATOM 1465 O O . ILE A 1 178 ? 3.503 -16.297 -10.232 1.00 97.12 178 ILE A O 1
ATOM 1469 N N . TYR A 1 179 ? 2.892 -15.622 -8.176 1.00 97.56 179 TYR A N 1
ATOM 1470 C CA . TYR A 1 179 ? 2.038 -14.538 -8.659 1.00 97.56 179 TYR A CA 1
ATOM 1471 C C . TYR A 1 179 ? 2.820 -13.480 -9.433 1.00 97.56 179 TYR A C 1
ATOM 1473 O O . TYR A 1 179 ? 2.355 -12.996 -10.464 1.00 97.56 179 TYR A O 1
ATOM 1481 N N . TYR A 1 180 ? 4.033 -13.152 -8.994 1.00 97.81 180 TYR A N 1
ATOM 1482 C CA . TYR A 1 180 ? 4.888 -12.205 -9.694 1.00 97.81 180 TYR A CA 1
ATOM 1483 C C . TYR A 1 180 ? 5.236 -12.696 -11.105 1.00 97.81 180 TYR A C 1
ATOM 1485 O O . TYR A 1 180 ? 5.083 -11.944 -12.073 1.00 97.81 180 TYR A O 1
ATOM 1493 N N . LYS A 1 181 ? 5.595 -13.978 -11.260 1.00 97.81 181 LYS A N 1
ATOM 1494 C CA . LYS A 1 181 ? 5.799 -14.600 -12.579 1.00 97.81 181 LYS A CA 1
ATOM 1495 C C . LYS A 1 181 ? 4.535 -14.607 -13.430 1.00 97.81 181 LYS A C 1
ATOM 1497 O O . LYS A 1 181 ? 4.623 -14.353 -14.633 1.00 97.81 181 LYS A O 1
ATOM 1502 N N . ASP A 1 182 ? 3.373 -14.856 -12.835 1.00 98.06 182 ASP A N 1
ATOM 1503 C CA . ASP A 1 182 ? 2.099 -14.816 -13.555 1.00 98.06 182 ASP A CA 1
ATOM 1504 C C . ASP A 1 182 ? 1.799 -13.406 -14.082 1.00 98.06 182 ASP A C 1
ATOM 1506 O O . ASP A 1 182 ? 1.455 -13.246 -15.257 1.00 98.06 182 ASP A O 1
ATOM 1510 N N . PHE A 1 183 ? 2.019 -12.362 -13.275 1.00 98.19 183 PHE A N 1
ATOM 1511 C CA . PHE A 1 183 ? 1.861 -10.969 -13.704 1.00 98.19 183 PHE A CA 1
ATOM 1512 C C . PHE A 1 183 ? 2.884 -10.553 -14.767 1.00 98.19 183 PHE A C 1
ATOM 1514 O O . PHE A 1 183 ? 2.525 -9.854 -15.720 1.00 98.19 183 PHE A O 1
ATOM 1521 N N . GLN A 1 184 ? 4.135 -11.010 -14.667 1.00 98.31 184 GLN A N 1
ATOM 1522 C CA . GLN A 1 184 ? 5.132 -10.825 -15.726 1.00 98.31 184 GLN A CA 1
ATOM 1523 C C . GLN A 1 184 ? 4.704 -11.519 -17.025 1.00 98.31 184 GLN A C 1
ATOM 1525 O O . GLN A 1 184 ? 4.778 -10.926 -18.104 1.00 98.31 184 GLN A O 1
ATOM 1530 N N . GLY A 1 185 ? 4.208 -12.754 -16.929 1.00 98.06 185 GLY A N 1
ATOM 1531 C CA . GLY A 1 185 ? 3.679 -13.506 -18.061 1.00 98.06 185 GLY A CA 1
ATOM 1532 C C . GLY A 1 185 ? 2.484 -12.809 -18.708 1.00 98.06 185 GLY A C 1
ATOM 1533 O O . GLY A 1 185 ? 2.418 -12.720 -19.935 1.00 98.06 185 GLY A O 1
ATOM 1534 N N . LEU A 1 186 ? 1.574 -12.258 -17.901 1.00 97.75 186 LEU A N 1
ATOM 1535 C CA . LEU A 1 186 ? 0.429 -11.488 -18.380 1.00 97.75 186 LEU A CA 1
ATOM 1536 C C . LEU A 1 186 ? 0.879 -10.199 -19.079 1.00 97.75 186 LEU A C 1
ATOM 1538 O O . LEU A 1 186 ? 0.397 -9.895 -20.165 1.00 97.75 186 LEU A O 1
ATOM 1542 N N . TYR A 1 187 ? 1.857 -9.484 -18.518 1.00 98.12 187 TYR A N 1
ATOM 1543 C CA . TYR A 1 187 ? 2.437 -8.284 -19.131 1.00 98.12 187 TYR A CA 1
ATOM 1544 C C . TYR A 1 187 ? 3.097 -8.555 -20.493 1.00 98.12 187 TYR A C 1
ATOM 1546 O O . TYR A 1 187 ? 3.081 -7.695 -21.377 1.00 98.12 187 TYR A O 1
ATOM 1554 N N . GLN A 1 188 ? 3.667 -9.746 -20.682 1.00 97.75 188 GLN A N 1
ATOM 1555 C CA . GLN A 1 188 ? 4.290 -10.147 -21.945 1.00 97.75 188 GLN A CA 1
ATOM 1556 C C . GLN A 1 188 ? 3.280 -10.628 -22.995 1.00 97.75 188 GLN A C 1
ATOM 1558 O O . GLN A 1 188 ? 3.517 -10.434 -24.185 1.00 97.75 188 GLN A O 1
ATOM 1563 N N . LYS A 1 189 ? 2.190 -11.283 -22.575 1.00 97.94 189 LYS A N 1
ATOM 1564 C CA . LYS A 1 189 ? 1.281 -12.013 -23.477 1.00 97.94 189 LYS A CA 1
ATOM 1565 C C . LYS A 1 189 ? -0.038 -11.296 -23.760 1.00 97.94 189 LYS A C 1
ATOM 1567 O O . LYS A 1 189 ? -0.636 -11.552 -24.800 1.00 97.94 189 LYS A O 1
ATOM 1572 N N . ASP A 1 190 ? -0.507 -10.440 -22.854 1.00 98.31 190 ASP A N 1
ATOM 1573 C CA . ASP A 1 190 ? -1.791 -9.749 -22.982 1.00 98.31 190 ASP A CA 1
ATOM 1574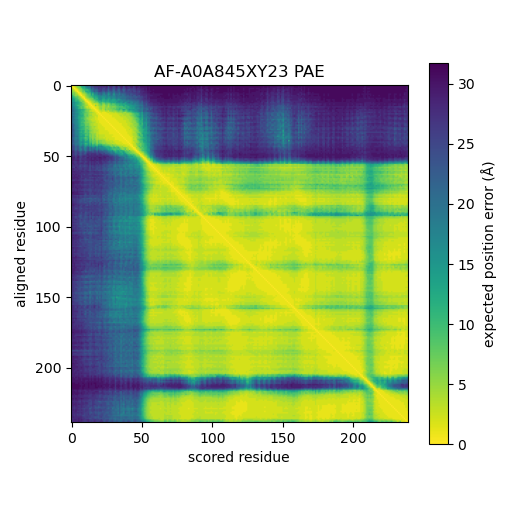 C C . ASP A 1 190 ? -1.586 -8.261 -23.302 1.00 98.31 190 ASP A C 1
ATOM 1576 O O . ASP A 1 190 ? -1.157 -7.465 -22.464 1.00 98.31 190 ASP A O 1
ATOM 1580 N N . GLU A 1 191 ? -1.921 -7.863 -24.532 1.00 98.00 191 GLU A N 1
ATOM 1581 C CA . GLU A 1 191 ? -1.757 -6.482 -25.009 1.00 98.00 191 GLU A CA 1
ATOM 1582 C C . GLU A 1 191 ? -2.618 -5.465 -24.242 1.00 98.00 191 GLU A C 1
ATOM 1584 O O . GLU A 1 191 ? -2.279 -4.280 -24.157 1.00 98.00 191 GLU A O 1
ATOM 1589 N N . SER A 1 192 ? -3.768 -5.881 -23.707 1.00 98.06 192 SER A N 1
ATOM 1590 C CA . SER A 1 192 ? -4.649 -4.994 -22.945 1.00 98.06 192 SER A CA 1
ATOM 1591 C C . SER A 1 192 ? -4.045 -4.690 -21.576 1.00 98.06 192 SER A C 1
ATOM 1593 O O . SER A 1 192 ? -3.945 -3.525 -21.179 1.00 98.06 192 SER A O 1
ATOM 1595 N N . PHE A 1 193 ? -3.575 -5.724 -20.882 1.00 97.94 193 PHE A N 1
ATOM 1596 C CA . PHE A 1 193 ? -2.875 -5.606 -19.613 1.00 97.94 193 PHE A CA 1
ATOM 1597 C C . PHE A 1 193 ? -1.559 -4.846 -19.782 1.00 97.94 193 PHE A C 1
ATOM 1599 O O . PHE A 1 193 ? -1.301 -3.899 -19.041 1.00 97.94 193 PHE A O 1
ATOM 1606 N N . GLN A 1 194 ? -0.779 -5.156 -20.821 1.00 98.00 194 GLN A N 1
ATOM 1607 C CA . GLN A 1 194 ? 0.444 -4.428 -21.147 1.00 98.00 194 GLN A CA 1
ATOM 1608 C C . GLN A 1 194 ? 0.189 -2.926 -21.336 1.00 98.00 194 GLN A C 1
ATOM 1610 O O . GLN A 1 194 ? 0.918 -2.099 -20.782 1.00 98.00 194 GLN A O 1
ATOM 1615 N N . ARG A 1 195 ? -0.852 -2.540 -22.087 1.00 97.88 195 ARG A N 1
ATOM 1616 C CA . ARG A 1 195 ? -1.218 -1.123 -22.263 1.00 97.88 195 ARG A CA 1
ATOM 1617 C C . ARG A 1 195 ? -1.629 -0.463 -20.949 1.00 97.88 195 ARG A C 1
ATOM 1619 O O . ARG A 1 195 ? -1.226 0.671 -20.700 1.00 97.88 195 ARG A O 1
ATOM 1626 N N . MET A 1 196 ? -2.383 -1.163 -20.101 1.00 97.69 196 MET A N 1
ATOM 1627 C CA . MET A 1 196 ? -2.770 -0.670 -18.776 1.00 97.69 196 MET A CA 1
ATOM 1628 C C . MET A 1 196 ? -1.541 -0.409 -17.895 1.00 97.69 196 MET A C 1
ATOM 1630 O O . MET A 1 196 ? -1.397 0.695 -17.367 1.00 97.69 196 MET A O 1
ATOM 1634 N N . VAL A 1 197 ? -0.616 -1.369 -17.816 1.00 97.75 197 VAL A N 1
ATOM 1635 C CA . VAL A 1 197 ? 0.624 -1.249 -17.034 1.00 97.75 197 VAL A CA 1
ATOM 1636 C C . VAL A 1 197 ? 1.506 -0.111 -17.562 1.00 97.75 197 VAL A C 1
ATOM 1638 O O . VAL A 1 197 ? 1.991 0.707 -16.785 1.00 97.75 197 VAL A O 1
ATOM 1641 N N . ASN A 1 198 ? 1.657 0.020 -18.884 1.00 96.44 198 ASN A N 1
ATOM 1642 C CA . ASN A 1 198 ? 2.406 1.132 -19.481 1.00 96.44 198 ASN A CA 1
ATOM 1643 C C . ASN A 1 198 ? 1.750 2.497 -19.206 1.00 96.44 198 ASN A C 1
ATOM 1645 O O . ASN A 1 198 ? 2.446 3.472 -18.918 1.00 96.44 198 ASN A O 1
ATOM 1649 N N . SER A 1 199 ? 0.417 2.575 -19.249 1.00 96.38 199 SER A N 1
ATOM 1650 C CA . SER A 1 199 ? -0.321 3.795 -18.902 1.00 96.38 199 SER A CA 1
ATOM 1651 C C . SER A 1 199 ? -0.155 4.166 -17.426 1.00 96.38 199 SER A C 1
ATOM 1653 O O . SER A 1 199 ? -0.048 5.353 -17.098 1.00 96.38 199 SER A O 1
ATOM 1655 N N . PHE A 1 200 ? -0.134 3.172 -16.533 1.00 95.81 200 PHE A N 1
ATOM 1656 C CA . PHE A 1 200 ? 0.189 3.384 -15.126 1.00 95.81 200 PHE A CA 1
ATOM 1657 C C . PHE A 1 200 ? 1.609 3.926 -14.977 1.00 95.81 200 PHE A C 1
ATOM 1659 O O . PHE A 1 200 ? 1.780 4.966 -14.344 1.00 95.81 200 PHE A O 1
ATOM 1666 N N . ALA A 1 201 ? 2.600 3.278 -15.599 1.00 95.00 201 ALA A N 1
ATOM 1667 C CA . ALA A 1 201 ? 4.001 3.673 -15.507 1.00 95.00 201 ALA A CA 1
ATOM 1668 C C . ALA A 1 201 ? 4.192 5.137 -15.930 1.00 95.00 201 ALA A C 1
ATOM 1670 O O . ALA A 1 201 ? 4.758 5.924 -15.176 1.00 95.00 201 ALA A O 1
ATOM 1671 N N . GLN A 1 202 ? 3.609 5.545 -17.062 1.00 92.75 202 GLN A N 1
ATOM 1672 C CA . GLN A 1 202 ? 3.650 6.940 -17.505 1.00 92.75 202 GLN A CA 1
ATOM 1673 C C . GLN A 1 202 ? 3.033 7.898 -16.475 1.00 92.75 202 GLN A C 1
ATOM 1675 O O . GLN A 1 202 ? 3.609 8.934 -16.147 1.00 92.75 202 GLN A O 1
ATOM 1680 N N . THR A 1 203 ? 1.861 7.549 -15.940 1.00 92.44 203 THR A N 1
ATOM 1681 C CA . THR A 1 203 ? 1.176 8.370 -14.930 1.00 92.44 203 THR A CA 1
ATOM 1682 C C . THR A 1 203 ? 1.993 8.477 -13.645 1.00 92.44 203 THR A C 1
ATOM 1684 O O . THR A 1 203 ? 1.999 9.523 -13.003 1.00 92.44 203 THR A O 1
ATOM 1687 N N . TYR A 1 204 ? 2.655 7.394 -13.248 1.00 90.56 204 TYR A N 1
ATOM 1688 C CA . TYR A 1 204 ? 3.470 7.326 -12.046 1.00 90.56 204 TYR A CA 1
ATOM 1689 C C . TYR A 1 204 ? 4.736 8.186 -12.167 1.00 90.56 204 TYR A C 1
ATOM 1691 O O . TYR A 1 204 ? 5.036 8.942 -11.241 1.00 90.56 204 TYR A O 1
ATOM 1699 N N . LEU A 1 205 ? 5.416 8.137 -13.319 1.00 89.19 205 LEU A N 1
ATOM 1700 C CA . LEU A 1 205 ? 6.599 8.951 -13.620 1.00 89.19 205 LEU A CA 1
ATOM 1701 C C . LEU A 1 205 ? 6.278 10.452 -13.666 1.00 89.19 205 LEU A C 1
ATOM 1703 O O . LEU A 1 205 ? 7.020 11.258 -13.114 1.00 89.19 205 LEU A O 1
ATOM 1707 N N . ASN A 1 206 ? 5.115 10.829 -14.206 1.00 86.06 206 ASN A N 1
ATOM 1708 C CA . ASN A 1 206 ? 4.678 12.229 -14.295 1.00 86.06 206 ASN A CA 1
ATOM 1709 C C . ASN A 1 206 ? 4.371 12.893 -12.932 1.00 86.06 206 ASN A C 1
ATOM 1711 O O . ASN A 1 206 ? 4.013 14.067 -12.893 1.00 86.06 206 ASN A O 1
ATOM 1715 N N . ARG A 1 207 ? 4.442 12.158 -11.812 1.00 80.62 207 ARG A N 1
ATOM 1716 C CA . ARG A 1 207 ? 4.210 12.702 -10.458 1.00 80.62 207 ARG A CA 1
ATOM 1717 C C . ARG A 1 207 ? 5.466 13.303 -9.814 1.00 80.62 207 ARG A C 1
ATOM 1719 O O . ARG A 1 207 ? 5.335 13.900 -8.747 1.00 80.62 207 ARG A O 1
ATOM 1726 N N . GLY A 1 208 ? 6.651 13.083 -10.385 1.00 67.88 208 GLY A N 1
ATOM 1727 C CA . GLY A 1 208 ? 7.919 13.644 -9.901 1.00 67.88 208 GLY A CA 1
ATOM 1728 C C . GLY A 1 208 ? 8.238 15.013 -10.507 1.00 67.88 208 GLY A C 1
ATOM 1729 O O . GLY A 1 208 ? 7.627 15.414 -11.496 1.00 67.88 208 GLY A O 1
ATOM 1730 N N . GLU A 1 209 ? 9.200 15.724 -9.917 1.00 59.94 209 GLU A N 1
ATOM 1731 C CA . GLU A 1 209 ? 9.819 16.894 -10.554 1.00 59.94 209 GLU A CA 1
ATOM 1732 C C . GLU A 1 209 ? 10.622 16.415 -11.773 1.00 59.94 209 GLU A C 1
ATOM 1734 O O . GLU A 1 209 ? 11.392 15.459 -11.676 1.00 59.94 209 GLU A O 1
ATOM 1739 N N . GLN A 1 210 ? 10.388 17.021 -12.940 1.00 54.06 210 GLN A N 1
ATOM 1740 C CA . GLN A 1 210 ? 11.129 16.687 -14.155 1.00 54.06 210 GLN A CA 1
ATOM 1741 C C . GLN A 1 210 ? 12.544 17.259 -14.029 1.00 54.06 210 GLN A C 1
ATOM 1743 O O . GLN A 1 210 ? 12.697 18.471 -13.904 1.00 54.06 210 GLN A O 1
ATOM 1748 N N . SER A 1 211 ? 13.569 16.404 -14.039 1.00 50.03 211 SER A N 1
ATOM 1749 C CA . SER A 1 211 ? 14.951 16.870 -14.145 1.00 50.03 211 SER A CA 1
ATOM 1750 C C . SER A 1 211 ? 15.227 17.300 -15.584 1.00 50.03 211 SER A C 1
ATOM 1752 O O . SER A 1 211 ? 15.067 16.506 -16.514 1.00 50.03 211 SER A O 1
ATOM 1754 N N . GLU A 1 212 ? 15.649 18.545 -15.759 1.00 51.22 212 GLU A N 1
ATOM 1755 C CA . GLU A 1 212 ? 16.242 19.040 -16.997 1.00 51.22 212 GLU A CA 1
ATOM 1756 C C . GLU A 1 212 ? 17.653 18.443 -17.104 1.00 51.22 212 GLU A C 1
ATOM 1758 O O . GLU A 1 212 ? 18.511 18.888 -16.358 1.00 51.22 212 GLU A O 1
ATOM 1763 N N . GLU A 1 213 ? 17.886 17.403 -17.922 1.00 54.00 213 GLU A N 1
ATOM 1764 C CA . GLU A 1 213 ? 19.182 17.147 -18.597 1.00 54.00 213 GLU A CA 1
ATOM 1765 C C . GLU A 1 213 ? 19.210 15.867 -19.467 1.00 54.00 213 GLU A C 1
ATOM 1767 O O . GLU A 1 213 ? 18.429 14.928 -19.307 1.00 54.00 213 GLU A O 1
ATOM 1772 N N . GLU A 1 214 ? 20.126 15.884 -20.441 1.00 48.19 214 GLU A N 1
ATOM 1773 C CA . GLU A 1 214 ? 20.095 15.229 -21.758 1.00 48.19 214 GLU A CA 1
ATOM 1774 C C . GLU A 1 214 ? 20.654 13.784 -21.849 1.00 48.19 214 GLU A C 1
ATOM 1776 O O . GLU A 1 214 ? 20.968 13.317 -22.943 1.00 48.19 214 GLU A O 1
ATOM 1781 N N . GLU A 1 215 ? 20.694 12.992 -20.771 1.00 53.88 215 GLU A N 1
ATOM 1782 C CA . GLU A 1 215 ? 20.965 11.530 -20.850 1.00 53.88 215 GLU A CA 1
ATOM 1783 C C . GLU A 1 215 ? 19.666 10.706 -20.982 1.00 53.88 215 GLU A C 1
ATOM 1785 O O . GLU A 1 215 ? 19.414 9.719 -20.284 1.00 53.88 215 GLU A O 1
ATOM 1790 N N . VAL A 1 216 ? 18.793 11.160 -21.883 1.00 64.06 216 VAL A N 1
ATOM 1791 C CA . VAL A 1 216 ? 17.345 10.918 -21.810 1.00 64.06 216 VAL A CA 1
ATOM 1792 C C . VAL A 1 216 ? 16.957 9.449 -21.977 1.00 64.06 216 VAL A C 1
ATOM 1794 O O . VAL A 1 216 ? 16.154 8.944 -21.200 1.00 64.06 216 VAL A O 1
ATOM 1797 N N . GLU A 1 217 ? 17.500 8.729 -22.961 1.00 75.00 217 GLU A N 1
ATOM 1798 C CA . GLU A 1 217 ? 16.886 7.457 -23.369 1.00 75.00 217 GLU A CA 1
ATOM 1799 C C . GLU A 1 217 ? 17.150 6.309 -22.383 1.00 75.00 217 GLU A C 1
ATOM 1801 O O . GLU A 1 217 ? 16.215 5.648 -21.936 1.00 75.00 217 GLU A O 1
ATOM 1806 N N . GLN A 1 218 ? 18.407 6.064 -21.995 1.00 76.31 218 GLN A N 1
ATOM 1807 C CA . GLN A 1 218 ? 18.728 4.960 -21.075 1.00 76.31 218 GLN A CA 1
ATOM 1808 C C . GLN A 1 218 ? 18.133 5.190 -19.682 1.00 76.31 218 GLN A C 1
ATOM 1810 O O . GLN A 1 218 ? 17.630 4.251 -19.055 1.00 76.31 218 GLN A O 1
ATOM 1815 N N . LEU A 1 219 ? 18.145 6.442 -19.216 1.00 81.69 219 LEU A N 1
ATOM 1816 C CA . LEU A 1 219 ? 17.510 6.830 -17.966 1.00 81.69 219 LEU A CA 1
ATOM 1817 C C . LEU A 1 219 ? 15.995 6.612 -18.040 1.00 81.69 219 LEU A C 1
ATOM 1819 O O . LEU A 1 219 ? 15.436 5.971 -17.152 1.00 81.69 219 LEU A O 1
ATOM 1823 N N . LEU A 1 220 ? 15.342 7.055 -19.117 1.00 84.50 220 LEU A N 1
ATOM 1824 C CA . LEU A 1 220 ? 13.904 6.883 -19.315 1.00 84.50 220 LEU A CA 1
ATOM 1825 C C . LEU A 1 220 ? 13.506 5.403 -19.369 1.00 84.50 220 LEU A C 1
ATOM 1827 O O . LEU A 1 220 ? 12.526 5.008 -18.732 1.00 84.50 220 LEU A O 1
ATOM 1831 N N . GLN A 1 221 ? 14.283 4.561 -20.059 1.00 88.06 221 GLN A N 1
ATOM 1832 C CA . GLN A 1 221 ? 14.045 3.115 -20.087 1.00 88.06 221 GLN A CA 1
ATOM 1833 C C . GLN A 1 221 ? 14.172 2.493 -18.693 1.00 88.06 221 GLN A C 1
ATOM 1835 O O . GLN A 1 221 ? 13.313 1.705 -18.290 1.00 88.06 221 GLN A O 1
ATOM 1840 N N . ARG A 1 222 ? 15.189 2.886 -17.913 1.00 89.62 222 ARG A N 1
ATOM 1841 C CA . ARG A 1 222 ? 15.341 2.428 -16.525 1.00 89.62 222 ARG A CA 1
ATOM 1842 C C . ARG A 1 222 ? 14.170 2.874 -15.648 1.00 89.62 222 ARG A C 1
ATOM 1844 O O . ARG A 1 222 ? 13.617 2.060 -14.913 1.00 89.62 222 ARG A O 1
ATOM 1851 N N . GLN A 1 223 ? 13.781 4.144 -15.719 1.00 91.44 223 GLN A N 1
ATOM 1852 C CA . GLN A 1 223 ? 12.671 4.693 -14.935 1.00 91.44 223 GLN A CA 1
ATOM 1853 C C . GLN A 1 223 ? 11.351 3.992 -15.267 1.00 91.44 223 GLN A C 1
ATOM 1855 O O . GLN A 1 223 ? 10.594 3.614 -14.371 1.00 91.44 223 GLN A O 1
ATOM 1860 N N . LYS A 1 224 ? 11.101 3.753 -16.558 1.00 93.81 224 LYS A N 1
ATOM 1861 C CA . LYS A 1 224 ? 9.946 2.990 -17.026 1.00 93.81 224 LYS A CA 1
ATOM 1862 C C . LYS A 1 224 ? 9.970 1.558 -16.501 1.00 93.81 224 LYS A C 1
ATOM 1864 O O . LYS A 1 224 ? 8.941 1.083 -16.027 1.00 93.81 224 LYS A O 1
ATOM 1869 N N . HIS A 1 225 ? 11.124 0.892 -16.545 1.00 95.31 225 HIS A N 1
ATOM 1870 C CA . HIS A 1 225 ? 11.278 -0.450 -15.993 1.00 95.31 225 HIS A CA 1
ATOM 1871 C C . HIS A 1 225 ? 10.938 -0.484 -14.497 1.00 95.31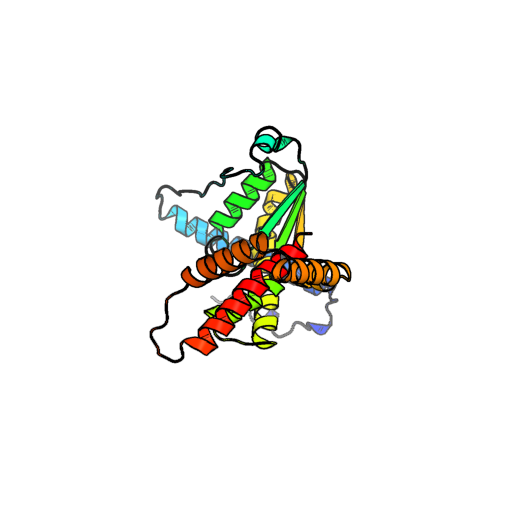 225 HIS A C 1
ATOM 1873 O O . HIS A 1 225 ? 10.093 -1.277 -14.100 1.00 95.31 225 HIS A O 1
ATOM 1879 N N . LEU A 1 226 ? 11.487 0.432 -13.690 1.00 95.31 226 LEU A N 1
ATOM 1880 C CA . LEU A 1 226 ? 11.175 0.534 -12.256 1.00 95.31 226 LEU A CA 1
ATOM 18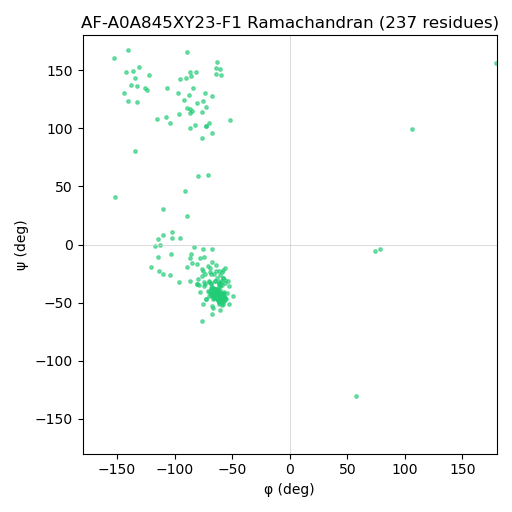81 C C . LEU A 1 226 ? 9.677 0.753 -11.993 1.00 95.31 226 LEU A C 1
ATOM 1883 O O . LEU A 1 226 ? 9.109 0.122 -11.106 1.00 95.31 226 LEU A O 1
ATOM 1887 N N . ALA A 1 227 ? 9.021 1.616 -12.772 1.00 96.06 227 ALA A N 1
ATOM 1888 C CA . ALA A 1 227 ? 7.593 1.894 -12.622 1.00 96.06 227 ALA A CA 1
ATOM 1889 C C . ALA A 1 227 ? 6.697 0.703 -13.016 1.00 96.06 227 ALA A C 1
ATOM 1891 O O . ALA A 1 227 ? 5.642 0.501 -12.415 1.00 96.06 227 ALA A O 1
ATOM 1892 N N . ILE A 1 228 ? 7.109 -0.088 -14.011 1.00 97.69 228 ILE A N 1
ATOM 1893 C CA . ILE A 1 228 ? 6.439 -1.344 -14.375 1.00 97.69 228 ILE A CA 1
ATOM 1894 C C . ILE A 1 228 ? 6.619 -2.359 -13.249 1.00 97.69 228 ILE A C 1
ATOM 1896 O O . ILE A 1 228 ? 5.626 -2.878 -12.744 1.00 97.69 228 ILE A O 1
ATOM 1900 N N . THR A 1 229 ? 7.862 -2.592 -12.824 1.00 97.50 229 THR A N 1
ATOM 1901 C CA . THR A 1 229 ? 8.197 -3.516 -11.735 1.00 97.50 229 THR A CA 1
ATOM 1902 C C . THR A 1 229 ? 7.420 -3.176 -10.467 1.00 97.50 229 THR A C 1
ATOM 1904 O O . THR A 1 229 ? 6.835 -4.071 -9.870 1.00 97.50 229 THR A O 1
ATOM 1907 N N . TYR A 1 230 ? 7.292 -1.885 -10.133 1.00 97.19 230 TYR A N 1
ATOM 1908 C CA . TYR A 1 230 ? 6.492 -1.410 -9.001 1.00 97.19 230 TYR A CA 1
ATOM 1909 C C . TYR A 1 230 ? 5.065 -1.954 -9.047 1.00 97.19 230 TYR A C 1
ATOM 1911 O O . TYR A 1 230 ? 4.599 -2.530 -8.071 1.00 97.19 230 TYR A O 1
ATOM 1919 N N . LEU A 1 231 ? 4.373 -1.803 -10.179 1.00 97.56 231 LEU A N 1
ATOM 1920 C CA . LEU A 1 231 ? 2.986 -2.248 -10.288 1.00 97.56 231 LEU A CA 1
ATOM 1921 C C . LEU A 1 231 ? 2.868 -3.775 -10.249 1.00 97.56 231 LEU A C 1
ATOM 1923 O O . LEU A 1 231 ? 1.906 -4.295 -9.685 1.00 97.56 231 LEU A O 1
ATOM 1927 N N . LEU A 1 232 ? 3.810 -4.490 -10.867 1.00 98.12 232 LEU A N 1
ATOM 1928 C CA . LEU A 1 232 ? 3.775 -5.952 -10.918 1.00 98.12 232 LEU A CA 1
ATOM 1929 C C . LEU A 1 232 ? 4.045 -6.570 -9.540 1.00 98.12 232 LEU A C 1
ATOM 1931 O O . LEU A 1 232 ? 3.312 -7.467 -9.132 1.00 98.12 232 LEU A O 1
ATOM 1935 N N . GLU A 1 233 ? 5.036 -6.064 -8.803 1.00 97.38 233 GLU A N 1
ATOM 1936 C CA . GLU A 1 233 ? 5.314 -6.508 -7.432 1.00 97.38 233 GLU A CA 1
ATOM 1937 C C . GLU A 1 233 ? 4.183 -6.134 -6.477 1.00 97.38 233 GLU A C 1
ATOM 1939 O O . GLU A 1 233 ? 3.732 -6.970 -5.700 1.00 97.38 233 GLU A O 1
ATOM 1944 N N . GLU A 1 234 ? 3.656 -4.910 -6.589 1.00 96.56 234 GLU A N 1
ATOM 1945 C CA . GLU A 1 234 ? 2.497 -4.476 -5.810 1.00 96.56 234 GLU A CA 1
ATOM 1946 C C . GLU A 1 234 ? 1.290 -5.395 -6.063 1.00 96.56 234 GLU A C 1
ATOM 1948 O O . GLU A 1 234 ? 0.642 -5.838 -5.120 1.00 96.56 234 GLU A O 1
ATOM 1953 N N . SER A 1 235 ? 1.035 -5.776 -7.318 1.00 96.50 235 SER A N 1
ATOM 1954 C CA . SER A 1 235 ? -0.050 -6.706 -7.663 1.00 96.50 235 SER A CA 1
ATOM 1955 C C . SER A 1 235 ? 0.168 -8.110 -7.088 1.00 96.50 235 SER A C 1
ATOM 1957 O O . SER A 1 235 ? -0.783 -8.724 -6.604 1.00 96.50 235 SER A O 1
ATOM 1959 N N . ALA A 1 236 ? 1.408 -8.607 -7.100 1.00 96.88 236 ALA A N 1
ATOM 1960 C CA . ALA A 1 236 ? 1.756 -9.911 -6.539 1.00 96.88 236 ALA A CA 1
ATOM 1961 C C . ALA A 1 236 ? 1.607 -9.948 -5.009 1.00 96.88 236 ALA A C 1
ATOM 1963 O O . ALA A 1 236 ? 1.131 -10.941 -4.472 1.00 96.88 236 ALA A O 1
ATOM 1964 N N . VAL A 1 237 ? 1.929 -8.854 -4.311 1.00 95.06 237 VAL A N 1
ATOM 1965 C CA . VAL A 1 237 ? 1.707 -8.722 -2.859 1.00 95.06 237 VAL A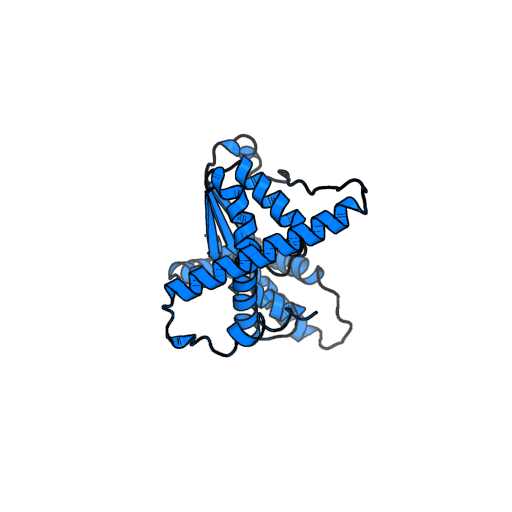 CA 1
ATOM 1966 C C . VAL A 1 237 ? 0.213 -8.722 -2.491 1.00 95.06 237 VAL A C 1
ATOM 1968 O O . VAL A 1 237 ? -0.145 -9.087 -1.372 1.00 95.06 237 VAL A O 1
ATOM 1971 N N . PHE A 1 238 ? -0.667 -8.317 -3.411 1.00 89.44 238 PHE A N 1
ATOM 1972 C CA . PHE A 1 238 ? -2.112 -8.203 -3.173 1.00 89.44 238 PHE A CA 1
ATOM 1973 C C . PHE A 1 238 ? -2.952 -9.413 -3.598 1.00 89.44 238 PHE A C 1
ATOM 1975 O O . PHE A 1 238 ? -4.184 -9.325 -3.535 1.00 89.44 238 PHE A O 1
ATOM 1982 N N . THR A 1 239 ? -2.324 -10.506 -4.034 1.00 88.44 239 THR A N 1
ATOM 1983 C CA . THR A 1 239 ? -3.016 -11.728 -4.479 1.00 88.44 239 THR A CA 1
ATOM 1984 C C . THR A 1 239 ? -3.042 -12.778 -3.375 1.00 88.44 239 THR A C 1
ATOM 1986 O O . THR A 1 239 ? -4.140 -13.334 -3.138 1.00 88.44 239 THR A O 1
#

pLDDT: mean 85.21, std 16.04, range [42.28, 98.31]

Mean predicted aligned error: 11.92 Å

Radius of gyration: 22.84 Å; Cα contacts (8 Å, |Δi|>4): 204; chains: 1; bounding box: 50×49×74 Å

Sequence (239 aa):
MSSHRDEETIIENFDWNQLSLEQLKLLQSQIIKAIDLKIRDLKLTQSTANLSKVHRYKASLAKVFPRRLRSSLSDYQNCFFIISLGSRNFVDSERLEASIKWISEHFKACLVLVCDSIYRLTIELRQGLKGDEAWLEAIRTGETFINQNRFLFQQYSGSCQFQFQMASQIENQSEFEIYYKDFQGLYQKDESFQRMVNSFAQTYLNRGEQSEEEEVEQLLQRQKHLAITYLLEESAVFT

Solvent-accessible surface area (backbone atoms only — not comparable to full-atom values): 13658 Å² total; per-residue (Å²): 139,90,88,89,77,73,72,78,66,58,66,83,73,57,70,71,86,76,56,51,74,67,55,51,52,50,50,52,53,52,51,52,52,54,50,51,51,49,52,47,51,53,50,49,61,54,42,73,74,48,87,60,86,81,81,73,61,76,58,74,91,83,83,58,83,66,64,85,49,57,86,53,52,78,73,42,48,63,48,79,45,79,42,64,67,95,38,74,64,69,72,40,67,56,53,40,47,21,42,53,52,48,48,29,76,58,25,51,30,33,43,36,37,31,37,15,51,60,34,15,45,54,35,35,71,75,69,69,41,57,68,69,60,14,41,54,51,19,44,52,50,37,54,48,52,50,66,74,42,48,64,66,57,55,76,45,41,89,53,16,46,75,43,82,44,50,41,51,67,49,60,74,36,79,62,27,62,53,41,33,50,49,46,53,49,40,48,73,71,35,71,67,55,31,51,51,47,52,53,47,22,53,58,58,60,70,72,55,86,82,78,91,70,89,68,53,65,70,52,48,53,50,52,45,49,42,40,39,51,40,54,40,51,55,51,23,75,72,109

Foldseek 3Di:
DDDPPPPVVPVVPDDPVPDDPVRVVVVVVVVVVVVVVVVVVVVVVVVVVDPDPPDADADDDDDDPPNVCPVVQLVAQEEEAEDDPPDPCLVDPRSVLNVLQVCLVRHAEYEYEYAQQLCLLVCCLAVVDDDPRSNVVSVVSSVVSCVVCVVSNVVSCVRYHYDYDYLVVLCPDPQLVVQLVVLVVCCVPPPVSVVVLQVQLVVVSVVHDDDDDDPPDVSVVSSSVSSSSSVSSVVSSVD

Nearest PDB structures (foldseek):
  9j61-assembly8_H  TM=9.512E-01  e=5.051E-13  Streptomyces cinnamoneus
  9j61-assembly1_A  TM=9.502E-01  e=1.376E-12  Streptomyces cinnamoneus
  9j61-assembly7_G  TM=9.632E-01  e=3.547E-12  Streptomyces cinnamoneus
  9j61-assembly5_E  TM=9.708E-01  e=9.665E-12  Streptomyces cinnamoneus
  9j61-assembly2_B  TM=9.352E-01  e=4.954E-12  Streptomyces cinnamoneus